Protein AF-A0A968ILK0-F1 (afdb_monomer_lite)

Structure (mmCIF, N/CA/C/O backbone):
data_AF-A0A968ILK0-F1
#
_entry.id   AF-A0A968ILK0-F1
#
loop_
_atom_site.group_PDB
_atom_site.id
_atom_site.type_symbol
_atom_site.label_atom_id
_atom_site.label_alt_id
_atom_site.label_comp_id
_atom_site.label_asym_id
_atom_site.label_entity_id
_atom_site.label_seq_id
_atom_site.pdbx_PDB_ins_code
_atom_site.Cartn_x
_atom_site.Cartn_y
_atom_site.Cartn_z
_atom_site.occupancy
_atom_site.B_iso_or_equiv
_atom_site.auth_seq_id
_atom_site.auth_comp_id
_atom_site.auth_asym_id
_atom_site.auth_atom_id
_atom_site.pdbx_PDB_model_num
ATOM 1 N N . MET A 1 1 ? -1.543 18.326 30.282 1.00 51.44 1 MET A N 1
ATOM 2 C CA . MET A 1 1 ? -0.323 18.899 29.667 1.00 51.44 1 MET A CA 1
ATOM 3 C C . MET A 1 1 ? -0.014 20.307 30.190 1.00 51.44 1 MET A C 1
ATOM 5 O O . MET A 1 1 ? 1.078 20.513 30.698 1.00 51.44 1 MET A O 1
ATOM 9 N N . LEU A 1 2 ? -0.971 21.251 30.166 1.00 44.66 2 LEU A N 1
ATOM 10 C CA . LEU A 1 2 ? -0.752 22.642 30.612 1.00 44.66 2 LEU A CA 1
ATOM 11 C C . LEU A 1 2 ? -0.329 22.782 32.093 1.00 44.66 2 LEU A C 1
ATOM 13 O O . LEU A 1 2 ? 0.529 23.599 32.412 1.00 44.66 2 LEU A O 1
ATOM 17 N N . ASN A 1 3 ? -0.890 21.961 32.988 1.00 52.03 3 ASN A N 1
ATOM 18 C CA . ASN A 1 3 ? -0.532 21.987 34.413 1.00 52.03 3 ASN A CA 1
ATOM 19 C C . ASN A 1 3 ? 0.899 21.489 34.661 1.00 52.03 3 ASN A C 1
ATOM 21 O O . ASN A 1 3 ? 1.620 22.095 35.437 1.00 52.03 3 ASN A O 1
ATOM 25 N N . THR A 1 4 ? 1.347 20.458 33.941 1.00 53.03 4 THR A N 1
ATOM 26 C CA . THR A 1 4 ? 2.689 19.871 34.088 1.00 53.03 4 THR A CA 1
ATOM 27 C C . THR A 1 4 ? 3.795 20.850 33.686 1.00 53.03 4 THR A C 1
ATOM 29 O O . THR A 1 4 ? 4.814 20.948 34.365 1.00 53.03 4 THR A O 1
ATOM 32 N N . ILE A 1 5 ? 3.572 21.628 32.621 1.00 59.72 5 ILE A N 1
ATOM 33 C CA . ILE A 1 5 ? 4.517 22.659 32.164 1.00 59.72 5 ILE A CA 1
ATOM 34 C C . ILE A 1 5 ? 4.599 23.802 33.185 1.00 59.72 5 ILE A C 1
ATOM 36 O O . ILE A 1 5 ? 5.696 24.234 33.535 1.00 59.72 5 ILE A O 1
ATOM 40 N N . LYS A 1 6 ? 3.453 24.244 33.722 1.00 66.75 6 LYS A N 1
ATOM 41 C CA . LYS A 1 6 ? 3.403 25.275 34.769 1.00 66.75 6 LYS A CA 1
ATOM 42 C C . LYS A 1 6 ? 4.097 24.824 36.057 1.00 66.75 6 LYS A C 1
ATOM 44 O O . LYS A 1 6 ? 4.846 25.602 36.640 1.00 66.75 6 LYS A O 1
ATOM 49 N N . THR A 1 7 ? 3.910 23.571 36.474 1.00 62.97 7 THR A N 1
ATOM 50 C CA . THR A 1 7 ? 4.584 23.006 37.654 1.00 62.97 7 THR A CA 1
ATOM 51 C C . THR A 1 7 ? 6.096 22.888 37.441 1.00 62.97 7 THR A C 1
ATOM 53 O O . THR A 1 7 ? 6.863 23.273 38.320 1.00 62.97 7 THR A O 1
ATOM 56 N N . GLY A 1 8 ? 6.547 22.456 36.257 1.00 66.50 8 GLY A N 1
ATOM 57 C CA . GLY A 1 8 ? 7.975 22.396 35.919 1.00 66.50 8 GLY A CA 1
ATOM 58 C C . GLY A 1 8 ? 8.655 23.772 35.888 1.00 66.50 8 GLY A C 1
ATOM 59 O O . GLY A 1 8 ? 9.763 23.928 36.400 1.00 66.50 8 GLY A O 1
ATOM 60 N N . GLN A 1 9 ? 7.978 24.795 35.356 1.00 65.75 9 GLN A N 1
ATOM 61 C CA . GLN A 1 9 ? 8.470 26.179 35.392 1.00 65.75 9 GLN A CA 1
ATOM 62 C C . GLN A 1 9 ? 8.558 26.718 36.826 1.00 65.75 9 GLN A C 1
ATOM 64 O O . GLN A 1 9 ? 9.557 27.337 37.190 1.00 65.75 9 GLN A O 1
ATOM 69 N N . ARG A 1 10 ? 7.565 26.404 37.665 1.00 65.62 10 ARG A N 1
ATOM 70 C CA . ARG A 1 10 ? 7.542 26.788 39.081 1.00 65.62 10 ARG A CA 1
ATOM 71 C C . ARG A 1 10 ? 8.666 26.129 39.888 1.00 65.62 10 ARG A C 1
ATOM 73 O O . ARG A 1 10 ? 9.290 26.792 40.708 1.00 65.62 10 ARG A O 1
ATOM 80 N N . PHE A 1 11 ? 8.995 24.865 39.612 1.00 64.56 11 PHE A N 1
ATOM 81 C CA . PHE A 1 11 ? 10.133 24.171 40.232 1.00 64.56 11 PHE A CA 1
ATOM 82 C C . PHE A 1 11 ? 11.476 24.851 39.929 1.00 64.56 11 PHE A C 1
ATOM 84 O O . PHE A 1 11 ? 12.301 25.041 40.825 1.00 64.56 11 PHE A O 1
ATOM 91 N N . LEU A 1 12 ? 11.689 25.272 38.677 1.00 66.44 12 LEU A N 1
ATOM 92 C CA . LEU A 1 12 ? 12.904 25.990 38.276 1.00 66.44 12 LEU A CA 1
ATOM 93 C C . LEU A 1 12 ? 13.021 27.366 38.948 1.00 66.44 12 LEU A C 1
ATOM 95 O O . LEU A 1 12 ? 14.133 27.813 39.234 1.00 66.44 12 LEU A O 1
ATOM 99 N N . GLU A 1 13 ? 11.892 28.023 39.206 1.00 63.75 13 GLU A N 1
ATOM 100 C CA . GLU A 1 13 ? 11.833 29.322 39.877 1.00 63.75 13 GLU A CA 1
ATOM 101 C C . GLU A 1 13 ? 12.102 29.206 41.388 1.00 63.75 13 GLU A C 1
ATOM 103 O O . GLU A 1 13 ? 12.872 29.995 41.940 1.00 63.75 13 GLU A O 1
ATOM 108 N N . VAL A 1 14 ? 11.561 28.172 42.041 1.00 63.25 14 VAL A N 1
ATOM 109 C CA . VAL A 1 14 ? 11.732 27.918 43.484 1.00 63.25 14 VAL A CA 1
ATOM 110 C C . VAL A 1 14 ? 13.137 27.403 43.818 1.00 63.25 14 VAL A C 1
ATOM 112 O O . VAL A 1 14 ? 13.748 27.893 44.769 1.00 63.25 14 VAL A O 1
ATOM 115 N N . LYS A 1 15 ? 13.727 26.526 42.988 1.00 61.94 15 LYS A N 1
ATOM 116 C CA . LYS A 1 15 ? 15.123 26.060 43.144 1.00 61.94 15 LYS A CA 1
ATOM 117 C C . LYS A 1 15 ? 16.142 27.209 43.133 1.00 61.94 15 LYS A C 1
ATOM 119 O O . LYS A 1 15 ? 17.223 27.081 43.698 1.00 61.94 15 LYS A O 1
ATOM 124 N N . ARG A 1 16 ? 15.810 28.333 42.488 1.00 61.34 16 ARG A N 1
ATOM 125 C CA . ARG A 1 16 ? 16.659 29.534 42.441 1.00 61.34 16 ARG A CA 1
ATOM 126 C C . ARG A 1 16 ? 16.501 30.455 43.654 1.00 61.34 16 ARG A C 1
ATOM 128 O O . ARG A 1 16 ? 17.309 31.370 43.785 1.00 61.34 16 ARG A O 1
ATOM 135 N N . ARG A 1 17 ? 15.474 30.277 44.496 1.00 64.25 17 ARG A N 1
ATOM 136 C CA . ARG A 1 17 ? 15.090 31.270 45.518 1.00 64.25 17 ARG A CA 1
ATOM 137 C C . ARG A 1 17 ? 14.842 30.743 46.936 1.00 64.25 17 ARG A C 1
ATOM 139 O O . ARG A 1 17 ? 14.708 31.588 47.813 1.00 64.25 17 ARG A O 1
ATOM 146 N N . SER A 1 18 ? 14.759 29.436 47.202 1.00 57.03 18 SER A N 1
ATOM 147 C CA . SER A 1 18 ? 14.132 28.988 48.459 1.00 57.03 18 SER A CA 1
ATOM 148 C C . SER A 1 18 ? 14.697 27.718 49.115 1.00 57.03 18 SER A C 1
ATOM 150 O O . SER A 1 18 ? 15.476 26.965 48.535 1.00 57.03 18 SER A O 1
ATOM 152 N N . VAL A 1 19 ? 14.266 27.570 50.371 1.00 62.56 19 VAL A N 1
ATOM 153 C CA . VAL A 1 19 ? 14.619 26.674 51.481 1.00 62.56 19 VAL A CA 1
ATOM 154 C C . VAL A 1 19 ? 14.104 25.239 51.260 1.00 62.56 19 VAL A C 1
ATOM 156 O O . VAL A 1 19 ? 13.076 25.031 50.620 1.00 62.56 19 VAL A O 1
ATOM 159 N N . SER A 1 20 ? 14.808 24.251 51.834 1.00 66.25 20 SER A N 1
ATOM 160 C CA . SER A 1 20 ? 14.616 22.792 51.663 1.00 66.25 20 SER A CA 1
ATOM 161 C C . SER A 1 20 ? 13.160 22.307 51.608 1.00 66.25 20 SER A C 1
ATOM 163 O O . SER A 1 20 ? 12.816 21.521 50.735 1.00 66.25 20 SER A O 1
ATOM 165 N N . SER A 1 21 ? 12.282 22.800 52.484 1.00 69.50 21 SER A N 1
ATOM 166 C CA . SER A 1 21 ? 10.916 22.274 52.629 1.00 69.50 21 SER A CA 1
ATOM 167 C C . SER A 1 21 ? 9.995 22.552 51.436 1.00 69.50 21 SER A C 1
ATOM 169 O O . SER A 1 21 ? 9.053 21.801 51.187 1.00 69.50 21 SER A O 1
ATOM 171 N N . GLU A 1 22 ? 10.244 23.623 50.681 1.00 72.50 22 GLU A N 1
ATOM 172 C CA . GLU A 1 22 ? 9.457 23.955 49.488 1.00 72.50 22 GLU A CA 1
ATOM 173 C C . GLU A 1 22 ? 9.901 23.122 48.275 1.00 72.50 22 GLU A C 1
ATOM 175 O O . GLU A 1 22 ? 9.090 22.804 47.405 1.00 72.50 22 GLU A O 1
ATOM 180 N N . ILE A 1 23 ? 11.175 22.712 48.252 1.00 73.56 23 ILE A N 1
ATOM 181 C CA . ILE A 1 23 ? 11.729 21.794 47.251 1.00 73.56 23 ILE A CA 1
ATOM 182 C C . ILE A 1 23 ? 11.139 20.394 47.442 1.00 73.56 23 ILE A C 1
ATOM 184 O O . ILE A 1 23 ? 10.685 19.810 46.459 1.00 73.56 23 ILE A O 1
ATOM 188 N N . ASP A 1 24 ? 11.077 19.903 48.682 1.00 75.12 24 ASP A N 1
ATOM 189 C CA . ASP A 1 24 ? 10.552 18.567 49.002 1.00 75.12 24 ASP A CA 1
ATOM 190 C C . ASP A 1 24 ? 9.072 18.439 48.596 1.00 75.12 24 ASP A C 1
ATOM 192 O O . ASP A 1 24 ? 8.681 17.510 47.891 1.00 75.12 24 ASP A O 1
ATOM 196 N N . ARG A 1 25 ? 8.252 19.453 48.908 1.00 76.56 25 ARG A N 1
ATOM 197 C CA . ARG A 1 25 ? 6.838 19.482 48.498 1.00 76.56 25 ARG A CA 1
ATOM 198 C C . ARG A 1 25 ? 6.656 19.484 46.976 1.00 76.56 25 ARG A C 1
ATOM 200 O O . ARG A 1 25 ? 5.740 18.848 46.459 1.00 76.56 25 ARG A O 1
ATOM 207 N N . LEU A 1 26 ? 7.489 20.227 46.246 1.00 75.69 26 LEU A N 1
ATOM 208 C CA . LEU A 1 26 ? 7.410 20.276 44.783 1.00 75.69 26 LEU A CA 1
ATOM 209 C C . LEU A 1 26 ? 7.905 18.981 44.132 1.00 75.69 26 LEU A C 1
ATOM 211 O O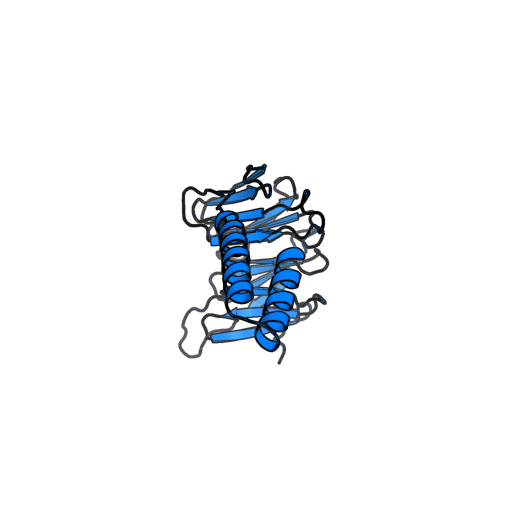 . LEU A 1 26 ? 7.408 18.625 43.063 1.00 75.69 26 LEU A O 1
ATOM 215 N N . GLN A 1 27 ? 8.856 18.278 44.755 1.00 75.06 27 GLN A N 1
ATOM 216 C CA . GLN A 1 27 ? 9.262 16.940 44.324 1.00 75.06 27 GLN A CA 1
ATOM 217 C C . GLN A 1 27 ? 8.100 15.954 44.443 1.00 75.06 27 GLN A C 1
ATOM 219 O O . GLN A 1 27 ? 7.792 15.295 43.451 1.00 75.06 27 GLN A O 1
ATOM 224 N N . ASP A 1 28 ? 7.388 15.947 45.573 1.00 79.06 28 ASP A N 1
ATOM 225 C CA . ASP A 1 28 ? 6.200 15.107 45.764 1.00 79.06 28 ASP A CA 1
ATOM 226 C C . ASP A 1 28 ? 5.100 15.422 44.735 1.00 79.06 28 ASP A C 1
ATOM 228 O O . ASP A 1 28 ? 4.528 14.519 44.121 1.00 79.06 28 ASP A O 1
ATOM 232 N N . GLU A 1 29 ? 4.815 16.704 44.477 1.00 82.75 29 GLU A N 1
ATOM 233 C CA . GLU A 1 29 ? 3.807 17.111 43.485 1.00 82.75 29 GLU A CA 1
ATOM 234 C C . GLU A 1 29 ? 4.188 16.686 42.052 1.00 82.75 29 GLU A C 1
ATOM 236 O O . GLU A 1 29 ? 3.320 16.262 41.279 1.00 82.75 29 GLU A O 1
ATOM 241 N N . ILE A 1 30 ? 5.473 16.767 41.685 1.00 76.44 30 ILE A N 1
ATOM 242 C CA . ILE A 1 30 ? 5.981 16.303 40.386 1.00 76.44 30 ILE A CA 1
ATOM 243 C C . ILE A 1 30 ? 5.928 14.781 40.295 1.00 76.44 30 ILE A C 1
ATOM 245 O O . ILE A 1 30 ? 5.492 14.267 39.267 1.00 76.44 30 ILE A O 1
ATOM 249 N N . GLU A 1 31 ? 6.342 14.058 41.334 1.00 75.81 31 GLU A N 1
ATOM 250 C CA . GLU A 1 31 ? 6.322 12.596 41.346 1.00 75.81 31 GLU A CA 1
ATOM 251 C C . GLU A 1 31 ? 4.890 12.074 41.232 1.00 75.81 31 GLU A C 1
ATOM 253 O O . GLU A 1 31 ? 4.616 11.204 40.407 1.00 75.81 31 GLU A O 1
ATOM 258 N N . ILE A 1 32 ? 3.946 12.674 41.960 1.00 75.25 32 ILE A N 1
ATOM 259 C CA . ILE A 1 32 ? 2.519 12.372 41.838 1.00 75.25 32 ILE A CA 1
ATOM 260 C C . ILE A 1 32 ? 2.039 12.662 40.413 1.00 75.25 32 ILE A C 1
ATOM 262 O O . ILE A 1 32 ? 1.445 11.790 39.779 1.00 75.25 32 ILE A O 1
ATOM 266 N N . ALA A 1 33 ? 2.318 13.848 39.867 1.00 75.50 33 ALA A N 1
ATOM 267 C CA . ALA A 1 33 ? 1.888 14.207 38.517 1.00 75.50 33 ALA A CA 1
ATOM 268 C C . ALA A 1 33 ? 2.485 13.279 37.445 1.00 75.50 33 ALA A C 1
ATOM 270 O O . ALA A 1 33 ? 1.764 12.865 36.538 1.00 75.50 33 ALA A O 1
ATOM 271 N N . LEU A 1 34 ? 3.766 12.918 37.560 1.00 66.12 34 LEU A N 1
ATOM 272 C CA . LEU A 1 34 ? 4.447 11.972 36.675 1.00 66.12 34 LEU A CA 1
ATOM 273 C C . LEU A 1 34 ? 3.877 10.564 36.818 1.00 66.12 34 LEU A C 1
ATOM 275 O O . LEU A 1 34 ? 3.650 9.896 35.814 1.00 66.12 34 LEU A O 1
ATOM 279 N N . LYS A 1 35 ? 3.592 10.112 38.041 1.00 67.06 35 LYS A N 1
ATOM 280 C CA . LYS A 1 35 ? 2.975 8.809 38.302 1.00 67.06 35 LYS A CA 1
ATOM 281 C C . LYS A 1 35 ? 1.567 8.742 37.715 1.00 67.06 35 LYS A C 1
ATOM 283 O O . LYS A 1 35 ? 1.219 7.737 37.107 1.00 67.06 35 LYS A O 1
ATOM 288 N N . TYR A 1 36 ? 0.783 9.818 37.799 1.00 59.44 36 TYR A N 1
ATOM 289 C CA . TYR A 1 36 ? -0.541 9.917 37.169 1.00 59.44 36 TYR A CA 1
ATOM 290 C C . TYR A 1 36 ? -0.487 10.016 35.637 1.00 59.44 36 TYR A C 1
ATOM 292 O O . TYR A 1 36 ? -1.386 9.516 34.965 1.00 59.44 36 TYR A O 1
ATOM 300 N N . THR A 1 37 ? 0.530 10.647 35.045 1.00 58.16 37 THR A N 1
ATOM 301 C CA . THR A 1 37 ? 0.657 10.697 33.577 1.00 58.16 37 THR A CA 1
ATOM 302 C C . THR A 1 37 ? 1.197 9.391 33.008 1.00 58.16 37 THR A C 1
ATOM 304 O O . THR A 1 37 ? 0.696 8.937 31.986 1.00 58.16 37 THR A O 1
ATOM 307 N N . THR A 1 38 ? 2.153 8.748 33.683 1.00 56.28 38 THR A N 1
ATOM 308 C CA . THR A 1 38 ? 2.708 7.443 33.282 1.00 56.28 38 THR A CA 1
ATOM 309 C C . THR A 1 38 ? 1.725 6.293 33.496 1.00 56.28 38 THR A C 1
ATOM 311 O O . THR A 1 38 ? 1.613 5.440 32.622 1.00 56.28 38 THR A O 1
ATOM 314 N N . SER A 1 39 ? 0.932 6.299 34.575 1.00 54.16 39 SER A N 1
ATOM 315 C CA . SER A 1 39 ? -0.139 5.304 34.786 1.00 54.16 39 SER A CA 1
ATOM 316 C C . SER A 1 39 ? -1.348 5.474 33.863 1.00 54.16 39 SER A C 1
ATOM 318 O O . SER A 1 39 ? -2.161 4.562 33.780 1.00 54.16 39 SER A O 1
ATOM 320 N N . ASN A 1 40 ? -1.460 6.594 33.141 1.00 52.41 40 ASN A N 1
ATOM 321 C CA . ASN A 1 40 ? -2.481 6.801 32.110 1.00 52.41 40 ASN A CA 1
ATOM 322 C C . ASN A 1 40 ? -2.005 6.444 30.693 1.00 52.41 40 ASN A C 1
ATOM 324 O O . ASN A 1 40 ? -2.818 6.458 29.770 1.00 52.41 40 ASN A O 1
ATOM 328 N N . VAL A 1 41 ? -0.737 6.060 30.500 1.00 52.97 41 VAL A N 1
ATOM 329 C CA . VAL A 1 41 ? -0.292 5.390 29.264 1.00 52.97 41 VAL A CA 1
ATOM 330 C C . VAL A 1 41 ? -0.603 3.895 29.382 1.00 52.97 41 VAL A C 1
ATOM 332 O O . VAL A 1 41 ? 0.264 3.034 29.269 1.00 52.97 41 VAL A O 1
ATOM 335 N N . LEU A 1 42 ? -1.859 3.575 29.690 1.00 56.41 42 LEU A N 1
ATOM 336 C CA . LEU A 1 42 ? -2.351 2.208 29.603 1.00 56.41 42 LEU A CA 1
ATOM 337 C C . LEU A 1 42 ? -2.673 1.924 28.141 1.00 56.41 42 LEU A C 1
ATOM 339 O O . LEU A 1 42 ? -3.320 2.729 27.471 1.00 56.41 42 LEU A O 1
ATOM 343 N N . GLU A 1 43 ? -2.222 0.772 27.653 1.00 62.75 43 GLU A N 1
ATOM 344 C CA . GLU A 1 43 ? -2.689 0.196 26.396 1.00 62.75 43 GLU A CA 1
ATOM 345 C C . GLU A 1 43 ? -4.218 0.060 26.472 1.00 62.75 43 GLU A C 1
ATOM 347 O O . GLU A 1 43 ? -4.732 -0.843 27.128 1.00 62.75 43 GLU A O 1
ATOM 352 N N . GLN A 1 44 ? -4.954 0.990 25.858 1.00 64.50 44 GLN A N 1
ATOM 353 C CA . GLN A 1 44 ? -6.419 0.963 25.910 1.00 64.50 44 GLN A CA 1
ATOM 354 C C . GLN A 1 44 ? -7.021 0.078 24.815 1.00 64.50 44 GLN A C 1
ATOM 356 O O . GLN A 1 44 ? -8.092 -0.487 25.018 1.00 64.50 44 GLN A O 1
ATOM 361 N N . ASN A 1 45 ? -6.327 -0.086 23.680 1.00 69.44 45 ASN A N 1
ATOM 362 C CA . ASN A 1 45 ? -6.884 -0.709 22.478 1.00 69.44 45 ASN A CA 1
ATOM 363 C C . ASN A 1 45 ? -5.909 -1.733 21.876 1.00 69.44 45 ASN A C 1
ATOM 365 O O . ASN A 1 45 ? -4.775 -1.395 21.543 1.00 69.44 45 ASN A O 1
ATOM 369 N N . ARG A 1 46 ? -6.373 -2.982 21.709 1.00 80.06 46 ARG A N 1
ATOM 370 C CA . ARG A 1 46 ? -5.646 -4.069 21.029 1.00 80.06 46 ARG A CA 1
ATOM 371 C C . ARG A 1 46 ? -6.252 -4.369 19.666 1.00 80.06 46 ARG A C 1
ATOM 373 O O . ARG A 1 46 ? -7.325 -4.962 19.593 1.00 80.06 46 ARG A O 1
ATOM 380 N N . PHE A 1 47 ? -5.521 -4.051 18.604 1.00 88.62 47 PHE A N 1
ATOM 381 C CA . PHE A 1 47 ? -5.857 -4.420 17.227 1.00 88.62 47 PHE A CA 1
ATOM 382 C C . PHE A 1 47 ? -5.245 -5.791 16.922 1.00 88.62 47 PHE A C 1
ATOM 384 O O . PHE A 1 47 ? -4.025 -5.926 16.857 1.00 88.62 47 PHE A O 1
ATOM 391 N N . ARG A 1 48 ? -6.071 -6.838 16.826 1.00 90.81 48 ARG A N 1
ATOM 392 C CA . ARG A 1 48 ? -5.587 -8.224 16.716 1.00 90.81 48 ARG A CA 1
ATOM 393 C C . ARG A 1 48 ? -5.697 -8.766 15.292 1.00 90.81 48 ARG A C 1
ATOM 395 O O . ARG A 1 48 ? -6.736 -8.637 14.648 1.00 90.81 48 ARG A O 1
ATOM 402 N N . HIS A 1 49 ? -4.633 -9.431 14.859 1.00 96.81 49 HIS A N 1
ATOM 403 C CA . HIS A 1 49 ? -4.584 -10.293 13.680 1.00 96.81 49 HIS A CA 1
ATOM 404 C C . HIS A 1 49 ? -4.205 -11.716 14.101 1.00 96.81 49 HIS A C 1
ATOM 406 O O . HIS A 1 49 ? -3.688 -11.923 15.202 1.00 96.81 49 HIS A O 1
ATOM 412 N N . ASP A 1 50 ? -4.465 -12.684 13.223 1.00 96.75 50 ASP A N 1
ATOM 413 C CA . ASP A 1 50 ? -4.173 -14.104 13.468 1.00 96.75 50 ASP A CA 1
ATOM 414 C C . ASP A 1 50 ? -2.709 -14.458 13.122 1.00 96.75 50 ASP A C 1
ATOM 416 O O . ASP A 1 50 ? -2.263 -15.584 13.331 1.00 96.75 50 ASP A O 1
ATOM 420 N N . ASN A 1 51 ? -1.954 -13.486 12.597 1.00 97.56 51 ASN A N 1
ATOM 421 C CA . ASN A 1 51 ? -0.539 -13.574 12.252 1.00 97.56 51 ASN A CA 1
ATOM 422 C C . ASN A 1 51 ? 0.124 -12.182 12.382 1.00 97.56 51 ASN A C 1
ATOM 424 O O . ASN A 1 51 ? -0.509 -11.203 12.786 1.00 97.56 51 ASN A O 1
ATOM 428 N N . THR A 1 52 ? 1.406 -12.089 12.035 1.00 97.06 52 THR A N 1
ATOM 429 C CA . THR A 1 52 ? 2.229 -10.873 12.068 1.00 97.06 52 THR A CA 1
ATOM 430 C C . THR A 1 52 ? 1.540 -9.706 11.361 1.00 97.06 52 THR A C 1
ATOM 432 O O . THR A 1 52 ? 1.054 -9.847 10.237 1.00 97.06 52 THR A O 1
ATOM 435 N N . MET A 1 53 ? 1.505 -8.542 12.010 1.00 96.19 53 MET A N 1
ATOM 436 C CA . MET A 1 53 ? 1.085 -7.293 11.373 1.00 96.19 53 MET A CA 1
ATOM 437 C C . MET A 1 53 ? 2.270 -6.700 10.615 1.00 96.19 53 MET A C 1
ATOM 439 O O . MET A 1 53 ? 3.354 -6.552 11.176 1.00 96.19 53 MET A O 1
ATOM 443 N N . LEU A 1 54 ? 2.056 -6.373 9.348 1.00 97.62 54 LEU A N 1
ATOM 444 C CA . LEU A 1 54 ? 3.104 -5.936 8.425 1.00 97.62 54 LEU A CA 1
ATOM 445 C C . LEU A 1 54 ? 3.058 -4.427 8.169 1.00 97.62 54 LEU A C 1
ATOM 447 O O . LEU A 1 54 ? 4.079 -3.821 7.840 1.00 97.62 54 LEU A O 1
ATOM 451 N N . SER A 1 55 ? 1.891 -3.811 8.358 1.00 97.56 55 SER A N 1
ATOM 452 C CA . SER A 1 55 ? 1.694 -2.378 8.171 1.00 97.56 55 SER A CA 1
ATOM 453 C C . SER A 1 55 ? 0.607 -1.827 9.085 1.00 97.56 55 SER A C 1
ATOM 455 O O . SER A 1 55 ? -0.303 -2.542 9.517 1.00 97.56 55 SER A O 1
ATOM 457 N N . VAL A 1 56 ? 0.703 -0.530 9.362 1.00 97.06 56 VAL A N 1
ATOM 458 C CA . VAL A 1 56 ? -0.325 0.250 10.046 1.00 97.06 56 VAL A CA 1
ATOM 459 C C . VAL A 1 56 ? -0.349 1.662 9.475 1.00 97.06 56 VAL A C 1
ATOM 461 O O . VAL A 1 56 ? 0.705 2.228 9.186 1.00 97.06 56 VAL A O 1
ATOM 464 N N . GLN A 1 57 ? -1.538 2.241 9.333 1.00 96.56 57 GLN A N 1
ATOM 465 C CA . GLN A 1 57 ? -1.704 3.622 8.898 1.00 96.56 57 GLN A CA 1
ATOM 466 C C . GLN A 1 57 ? -2.933 4.256 9.549 1.00 96.56 57 GLN A C 1
ATOM 468 O O . GLN A 1 57 ? -3.981 3.621 9.663 1.00 96.56 57 GLN A O 1
ATOM 473 N N . PHE A 1 58 ? -2.822 5.522 9.945 1.00 95.94 58 PHE A N 1
ATOM 474 C CA . PHE A 1 58 ? -3.996 6.342 10.230 1.00 95.94 58 PHE A CA 1
ATOM 475 C C . PHE A 1 58 ? -4.593 6.865 8.928 1.00 95.94 58 PHE A C 1
ATOM 477 O O . PHE A 1 58 ? -3.869 7.212 7.995 1.00 95.94 58 PHE A O 1
ATOM 484 N N . SER A 1 59 ? -5.914 6.953 8.880 1.00 96.50 59 SER A N 1
ATOM 485 C CA . SER A 1 59 ? -6.603 7.674 7.821 1.00 96.50 59 SER A CA 1
ATOM 486 C C . SER A 1 59 ? -6.394 9.195 7.973 1.00 96.50 59 SER A C 1
ATOM 488 O O . SER A 1 59 ? -6.118 9.670 9.084 1.00 96.50 59 SER A O 1
ATOM 490 N N . PRO A 1 60 ? -6.460 9.971 6.875 1.00 94.62 60 PRO A N 1
ATOM 491 C CA . PRO A 1 60 ? -5.994 11.360 6.851 1.00 94.62 60 PRO A CA 1
ATOM 492 C C . PRO A 1 60 ? -6.988 12.377 7.442 1.00 94.62 60 PRO A C 1
ATOM 494 O O . PRO A 1 60 ? -6.691 13.571 7.469 1.00 94.62 60 PRO A O 1
ATOM 497 N N . GLU A 1 61 ? -8.166 11.948 7.903 1.00 92.25 61 GLU A N 1
ATOM 498 C CA . GLU A 1 61 ? -9.173 12.827 8.494 1.00 92.25 61 GLU A CA 1
ATOM 499 C C . GLU A 1 61 ? -8.612 13.598 9.700 1.00 92.25 61 GLU A C 1
ATOM 501 O O . GLU A 1 61 ? -8.051 13.027 10.635 1.00 92.25 61 GLU A O 1
ATOM 506 N N . LEU A 1 62 ? -8.843 14.915 9.712 1.00 87.19 62 LEU A N 1
ATOM 507 C CA . LEU A 1 62 ? -8.442 15.787 10.821 1.00 87.19 62 LEU A CA 1
ATOM 508 C C . LEU A 1 62 ? -9.337 15.624 12.057 1.00 87.19 62 LEU A C 1
ATOM 510 O O . LEU A 1 62 ? -8.914 15.962 13.160 1.00 87.19 62 LEU A O 1
ATOM 514 N N . ASN A 1 63 ? -10.572 15.137 11.882 1.00 88.31 63 ASN A N 1
ATOM 515 C CA . ASN A 1 63 ? -11.491 14.866 12.983 1.00 88.31 63 ASN A CA 1
ATOM 516 C C . ASN A 1 63 ? -11.141 13.515 13.638 1.00 88.31 63 ASN A C 1
ATOM 518 O O . ASN A 1 63 ? -11.385 12.471 13.026 1.00 88.31 63 ASN A O 1
ATOM 522 N N . PRO A 1 64 ? -10.668 13.488 14.901 1.00 84.06 64 PRO A N 1
ATOM 523 C CA . PRO A 1 64 ? -10.261 12.244 15.557 1.00 84.06 64 PRO A CA 1
ATOM 524 C C . PRO A 1 64 ? -11.388 11.211 15.715 1.00 84.06 64 PRO A C 1
ATOM 526 O O . PRO A 1 64 ? -11.110 10.027 15.860 1.00 84.06 64 PRO A O 1
ATOM 529 N N . GLN A 1 65 ? -12.658 11.633 15.690 1.00 83.62 65 GLN A N 1
ATOM 530 C CA . GLN A 1 65 ? -13.811 10.721 15.781 1.00 83.62 65 GLN A CA 1
ATOM 531 C C . GLN A 1 65 ? -14.107 10.006 14.451 1.00 83.62 65 GLN A C 1
ATOM 533 O O . GLN A 1 65 ? -14.683 8.916 14.421 1.00 83.62 65 GLN A O 1
ATOM 538 N N . GLU A 1 66 ? -13.717 10.617 13.334 1.00 87.75 66 GLU A N 1
ATOM 539 C CA . GLU A 1 66 ? -13.864 10.050 11.990 1.00 87.75 66 GLU A CA 1
ATOM 540 C C . GLU A 1 66 ? -12.614 9.309 11.535 1.00 87.75 66 GLU A C 1
ATOM 542 O O . GLU A 1 66 ? -12.697 8.496 10.614 1.00 87.75 66 GLU A O 1
ATOM 547 N N . GLN A 1 67 ? -11.494 9.537 12.217 1.00 92.62 67 GLN A N 1
ATOM 548 C CA . GLN A 1 67 ? -10.250 8.839 11.969 1.00 92.62 67 GLN A CA 1
ATOM 549 C C . GLN A 1 67 ? -10.444 7.324 12.087 1.00 92.62 67 GLN A C 1
ATOM 551 O O . GLN A 1 67 ? -11.225 6.809 12.893 1.00 92.62 67 GLN A O 1
ATOM 556 N N . ARG A 1 68 ? -9.737 6.601 11.235 1.00 94.75 68 ARG A N 1
ATOM 557 C CA . ARG A 1 68 ? -9.654 5.152 11.188 1.00 94.75 68 ARG A CA 1
ATOM 558 C C . ARG A 1 68 ? -8.198 4.737 11.249 1.00 94.75 68 ARG A C 1
ATOM 560 O O . ARG A 1 68 ? -7.294 5.503 10.924 1.00 94.75 68 ARG A O 1
ATOM 567 N N . ILE A 1 69 ? -7.990 3.503 11.672 1.00 95.38 69 ILE A N 1
ATOM 568 C CA . ILE A 1 69 ? -6.690 2.846 11.646 1.00 95.38 69 ILE A CA 1
ATOM 569 C C . ILE A 1 69 ? -6.817 1.678 10.683 1.00 95.38 69 ILE A C 1
ATOM 571 O O . ILE A 1 69 ? -7.743 0.881 10.801 1.00 95.38 69 ILE A O 1
ATOM 575 N N . ALA A 1 70 ? -5.909 1.577 9.728 1.00 97.38 70 ALA A N 1
ATOM 576 C CA . ALA A 1 70 ? -5.786 0.448 8.825 1.00 97.38 70 ALA A CA 1
ATOM 577 C C . ALA A 1 70 ? -4.576 -0.393 9.223 1.00 97.38 70 ALA A C 1
ATOM 579 O O . ALA A 1 70 ? -3.526 0.158 9.545 1.00 97.38 70 ALA A O 1
ATOM 580 N N . THR A 1 71 ? -4.707 -1.714 9.177 1.00 98.19 71 THR A N 1
ATOM 581 C CA . THR A 1 71 ? -3.605 -2.656 9.416 1.00 98.19 71 THR A CA 1
ATOM 582 C C . THR A 1 71 ? -3.572 -3.723 8.332 1.00 98.19 71 THR A C 1
ATOM 584 O O . THR A 1 71 ? -4.620 -4.259 7.978 1.00 98.19 71 THR A O 1
ATOM 587 N N . GLY A 1 72 ? -2.388 -4.045 7.812 1.00 98.31 72 GLY A N 1
ATOM 588 C CA . GLY A 1 72 ? -2.135 -5.191 6.928 1.00 98.31 72 GLY A CA 1
ATOM 589 C C . GLY A 1 72 ? -1.404 -6.308 7.673 1.00 98.31 72 GLY A C 1
ATOM 590 O O . GLY A 1 72 ? -0.656 -6.042 8.618 1.00 98.31 72 GLY A O 1
ATOM 591 N N . SER A 1 73 ? -1.624 -7.567 7.294 1.00 98.69 73 SER A N 1
ATOM 592 C CA . SER A 1 73 ? -1.053 -8.716 8.001 1.00 98.69 73 SER A CA 1
ATOM 593 C C . SER A 1 73 ? -0.825 -9.937 7.123 1.00 98.69 73 SER A C 1
ATOM 595 O O . SER A 1 73 ? -1.504 -10.153 6.118 1.00 98.69 73 SER A O 1
ATOM 597 N N . ALA A 1 74 ? 0.089 -10.782 7.597 1.00 98.56 74 ALA A N 1
ATOM 598 C CA . ALA A 1 74 ? 0.363 -12.121 7.094 1.00 98.56 74 ALA A CA 1
ATOM 599 C C . ALA A 1 74 ? -0.757 -13.158 7.364 1.00 98.56 74 ALA A C 1
ATOM 601 O O . ALA A 1 74 ? -0.564 -14.359 7.211 1.00 98.56 74 ALA A O 1
ATOM 602 N N . ASP A 1 75 ? -1.934 -12.740 7.844 1.00 98.44 75 ASP A N 1
ATOM 603 C CA . ASP A 1 75 ? -3.130 -13.598 7.909 1.00 98.44 75 ASP A CA 1
ATOM 604 C C . ASP A 1 75 ? -4.026 -13.460 6.664 1.00 98.44 75 ASP A C 1
ATOM 606 O O . ASP A 1 75 ? -5.173 -13.917 6.654 1.00 98.44 75 ASP A O 1
ATOM 610 N N . GLY A 1 76 ? -3.513 -12.795 5.624 1.00 98.44 76 GLY A N 1
ATOM 611 C CA . GLY A 1 76 ? -4.214 -12.521 4.373 1.00 98.44 76 GLY A CA 1
ATOM 612 C C . GLY A 1 76 ? -5.330 -11.484 4.492 1.00 98.44 76 GLY A C 1
ATOM 613 O O . GLY A 1 76 ? -6.170 -11.371 3.595 1.00 98.44 76 GLY A O 1
ATOM 614 N N . LYS A 1 77 ? -5.379 -10.725 5.593 1.00 98.62 77 LYS A N 1
ATOM 615 C CA . LYS A 1 77 ? -6.407 -9.709 5.831 1.00 98.62 77 LYS A CA 1
ATOM 616 C C . LYS A 1 77 ? -5.769 -8.353 6.089 1.00 98.62 77 LYS A C 1
ATOM 618 O O . LYS A 1 77 ? -4.834 -8.221 6.878 1.00 98.62 77 LYS A O 1
ATOM 623 N N . ALA A 1 78 ? -6.361 -7.322 5.500 1.00 98.56 78 ALA A N 1
ATOM 624 C CA . ALA A 1 78 ? -6.296 -5.986 6.063 1.00 98.56 78 ALA A CA 1
ATOM 625 C C . ALA A 1 78 ? -7.516 -5.765 6.963 1.00 98.56 78 ALA A C 1
ATOM 627 O O . ALA A 1 78 ? -8.604 -6.272 6.675 1.00 98.56 78 ALA A O 1
ATOM 628 N N . ARG A 1 79 ? -7.367 -5.012 8.048 1.00 98.31 79 ARG A N 1
ATOM 629 C CA . ARG A 1 79 ? -8.476 -4.652 8.939 1.00 98.31 79 ARG A CA 1
ATOM 630 C C . ARG A 1 79 ? -8.528 -3.144 9.125 1.00 98.31 79 ARG A C 1
ATOM 632 O O . ARG A 1 79 ? -7.490 -2.496 9.238 1.00 98.31 79 ARG A O 1
ATOM 639 N N . ILE A 1 80 ? -9.743 -2.607 9.146 1.00 97.56 80 ILE A N 1
ATOM 640 C CA . ILE A 1 80 ? -10.014 -1.196 9.422 1.00 97.56 80 ILE A CA 1
ATOM 641 C C . ILE A 1 80 ? -10.672 -1.100 10.785 1.00 97.56 80 ILE A C 1
ATOM 643 O O . ILE A 1 80 ? -11.640 -1.809 11.059 1.00 97.56 80 ILE A O 1
ATOM 647 N N . TRP A 1 81 ? -10.161 -0.213 11.623 1.00 95.38 81 TRP A N 1
ATOM 648 C CA . TRP A 1 81 ? -10.545 -0.076 13.015 1.00 95.38 81 TRP A CA 1
ATOM 649 C C . TRP A 1 81 ? -10.956 1.355 13.323 1.00 95.38 81 TRP A C 1
ATOM 651 O O . TRP A 1 81 ? -10.418 2.317 12.769 1.00 95.38 81 TRP A O 1
ATOM 661 N N . GLN A 1 82 ? -11.864 1.492 14.277 1.00 92.25 82 GLN A N 1
ATOM 662 C CA . GLN A 1 82 ? -12.066 2.742 14.988 1.00 92.25 82 GLN A CA 1
ATOM 663 C C . GLN A 1 82 ? -10.926 2.954 15.998 1.00 92.25 82 GLN A C 1
ATOM 665 O O . GLN A 1 82 ? -10.349 1.976 16.489 1.00 92.25 82 GLN A O 1
ATOM 670 N N . PRO A 1 83 ? -10.634 4.206 16.394 1.00 87.81 83 PRO A N 1
ATOM 671 C CA . PRO A 1 83 ? -9.566 4.502 17.349 1.00 87.81 83 PRO A CA 1
ATOM 672 C C . PRO A 1 83 ? -9.733 3.804 18.706 1.00 87.81 83 PRO A C 1
ATOM 674 O O . PRO A 1 83 ? -8.745 3.573 19.391 1.00 87.81 83 PRO A O 1
ATOM 677 N N . ASN A 1 84 ? -10.965 3.426 19.070 1.00 86.44 84 ASN A N 1
ATOM 678 C CA . ASN A 1 84 ? -11.319 2.682 20.286 1.00 86.44 84 ASN A CA 1
ATOM 679 C C . ASN A 1 84 ? -11.112 1.152 20.187 1.00 86.44 84 ASN A C 1
ATOM 681 O O . ASN A 1 84 ? -11.594 0.415 21.042 1.00 86.44 84 ASN A O 1
ATOM 685 N N . GLY A 1 85 ? -10.474 0.648 19.125 1.00 89.00 85 GLY A N 1
ATOM 686 C CA . GLY A 1 85 ? -10.220 -0.787 18.947 1.00 89.00 85 GLY A CA 1
ATOM 687 C C . GLY A 1 85 ? -11.360 -1.580 18.305 1.00 89.00 85 GLY A C 1
ATOM 688 O O . GLY A 1 85 ? -11.179 -2.763 18.014 1.00 89.00 85 GLY A O 1
ATOM 689 N N . LYS A 1 86 ? -12.524 -0.971 18.045 1.00 90.88 86 LYS A N 1
ATOM 690 C CA . LYS A 1 86 ? -13.626 -1.655 17.361 1.00 90.88 86 LYS A CA 1
ATOM 691 C C . LYS A 1 86 ? -13.271 -1.910 15.896 1.00 90.88 86 LYS A C 1
ATOM 693 O O . LYS A 1 86 ? -12.889 -0.992 15.176 1.00 90.88 86 LYS A O 1
ATOM 698 N N . LEU A 1 87 ? -13.439 -3.155 15.457 1.00 94.50 87 LEU A N 1
ATOM 699 C CA . LEU A 1 87 ? -13.294 -3.542 14.057 1.00 94.50 87 LEU A CA 1
ATOM 700 C C . LEU A 1 87 ? -14.471 -3.005 13.230 1.00 94.50 87 LEU A C 1
ATOM 702 O O . LEU A 1 87 ? -15.627 -3.273 13.563 1.00 94.50 87 LEU A O 1
ATOM 706 N N . ASP A 1 88 ? -14.163 -2.291 12.151 1.00 94.69 88 ASP A N 1
ATOM 707 C CA . ASP A 1 88 ? -15.136 -1.759 11.195 1.00 94.69 88 ASP A CA 1
ATOM 708 C C . ASP A 1 88 ? -15.229 -2.626 9.936 1.00 94.69 88 ASP A C 1
ATOM 710 O O . ASP A 1 88 ? -16.331 -2.995 9.540 1.00 94.69 88 ASP A O 1
ATOM 714 N N . GLN A 1 89 ? -14.097 -2.954 9.303 1.00 97.12 89 GLN A N 1
ATOM 715 C CA . GLN A 1 89 ? -14.063 -3.688 8.030 1.00 97.12 89 GLN A CA 1
ATOM 716 C C . GLN A 1 89 ? -12.914 -4.698 7.974 1.00 97.12 89 GLN A C 1
ATOM 718 O O . GLN A 1 89 ? -11.874 -4.510 8.608 1.00 97.12 89 GLN A O 1
ATOM 723 N N . ILE A 1 90 ? -13.087 -5.742 7.159 1.00 98.19 90 ILE A N 1
ATOM 724 C CA . ILE A 1 90 ? -12.041 -6.710 6.803 1.00 98.19 90 ILE A CA 1
ATOM 725 C C . ILE A 1 90 ? -11.895 -6.719 5.280 1.00 98.19 90 ILE A C 1
ATOM 727 O O . ILE A 1 90 ? -12.862 -6.972 4.566 1.00 98.19 90 ILE A O 1
ATOM 731 N N . LEU A 1 91 ? -10.681 -6.480 4.791 1.00 98.50 91 LEU A N 1
ATOM 732 C CA . LEU A 1 91 ? -10.332 -6.531 3.373 1.00 98.50 91 LEU A CA 1
ATOM 733 C C . LEU A 1 91 ? -9.526 -7.805 3.124 1.00 98.50 91 LEU A C 1
ATOM 735 O O . LEU A 1 91 ? -8.435 -7.969 3.670 1.00 98.50 91 LEU A O 1
ATOM 739 N N . GLN A 1 92 ? -10.070 -8.729 2.337 1.00 98.25 92 GLN A N 1
ATOM 740 C CA . GLN A 1 92 ? -9.495 -10.064 2.185 1.00 98.25 92 GLN A CA 1
ATOM 741 C C . GLN A 1 92 ? -8.621 -10.195 0.931 1.00 98.25 92 GLN A C 1
ATOM 743 O O . GLN A 1 92 ? -9.005 -9.787 -0.169 1.00 98.25 92 GLN A O 1
ATOM 748 N N . HIS A 1 93 ? -7.475 -10.843 1.110 1.00 98.69 93 HIS A N 1
ATOM 749 C CA . HIS A 1 93 ? -6.564 -11.316 0.076 1.00 98.69 93 HIS A CA 1
ATOM 750 C C . HIS A 1 93 ? -6.393 -12.840 0.167 1.00 98.69 93 HIS A C 1
ATOM 752 O O . HIS A 1 93 ? -6.920 -13.481 1.078 1.00 98.69 93 HIS A O 1
ATOM 758 N N . GLN A 1 94 ? -5.728 -13.435 -0.826 1.00 98.50 94 GLN A N 1
ATOM 759 C CA . GLN A 1 94 ? -5.450 -14.883 -0.847 1.00 98.50 94 GLN A CA 1
ATOM 760 C C . GLN A 1 94 ? -4.094 -15.251 -0.226 1.00 98.50 94 GLN A C 1
ATOM 762 O O . GLN A 1 94 ? -3.764 -16.428 -0.137 1.00 98.50 94 GLN A O 1
ATOM 767 N N . ASP A 1 95 ? -3.319 -14.249 0.174 1.00 98.62 95 ASP A N 1
ATOM 768 C CA . ASP A 1 95 ? -1.987 -14.353 0.766 1.00 98.62 95 ASP A CA 1
ATOM 769 C C . ASP A 1 95 ? -1.716 -13.051 1.548 1.00 98.62 95 ASP A C 1
ATOM 771 O O . ASP A 1 95 ? -2.555 -12.140 1.540 1.00 98.62 95 ASP A O 1
ATOM 775 N N . ASP A 1 96 ? -0.561 -12.944 2.198 1.00 98.69 96 ASP A N 1
ATOM 776 C CA . ASP A 1 96 ? -0.157 -11.837 3.069 1.00 98.69 96 ASP A CA 1
ATOM 777 C C . ASP A 1 96 ? -0.507 -10.453 2.503 1.00 98.69 96 ASP A C 1
ATOM 779 O O . ASP A 1 96 ? -0.234 -10.143 1.339 1.00 98.69 96 ASP A O 1
ATOM 783 N N . VAL A 1 97 ? -1.077 -9.583 3.339 1.00 98.81 97 VAL A N 1
ATOM 784 C CA . VAL A 1 97 ? -1.250 -8.159 3.031 1.00 98.81 97 VAL A CA 1
ATOM 785 C C . VAL A 1 97 ? -0.045 -7.406 3.578 1.00 98.81 97 VAL A C 1
ATOM 787 O O . VAL A 1 97 ? 0.022 -7.087 4.764 1.00 98.81 97 VAL A O 1
ATOM 790 N N . ASN A 1 98 ? 0.911 -7.129 2.697 1.00 98.62 98 ASN A N 1
ATOM 791 C CA . ASN A 1 98 ? 2.183 -6.501 3.041 1.00 98.62 98 ASN A CA 1
ATOM 792 C C . ASN A 1 98 ? 2.037 -5.022 3.405 1.00 98.62 98 ASN A C 1
ATOM 794 O O . ASN A 1 98 ? 2.817 -4.510 4.210 1.00 98.62 98 ASN A O 1
ATOM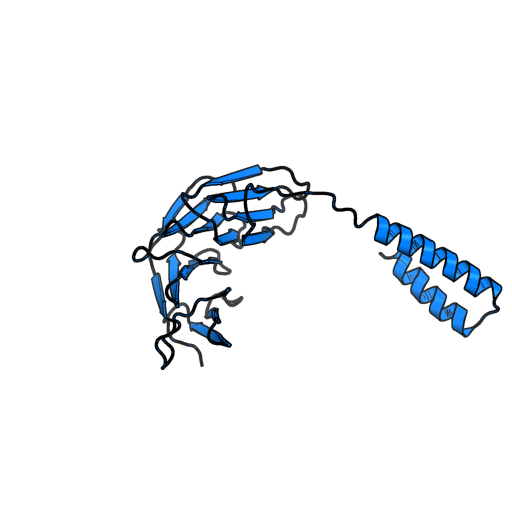 798 N N . ASP A 1 99 ? 1.082 -4.325 2.784 1.00 98.75 99 ASP A N 1
ATOM 799 C CA . ASP A 1 99 ? 0.894 -2.899 3.020 1.00 98.75 99 ASP A CA 1
ATOM 800 C C . ASP A 1 99 ? -0.528 -2.411 2.717 1.00 98.75 99 ASP A C 1
ATOM 802 O O . ASP A 1 99 ? -1.259 -3.028 1.934 1.00 98.75 99 ASP A O 1
ATOM 806 N N . ILE A 1 100 ? -0.912 -1.295 3.338 1.00 98.56 100 ILE A N 1
ATOM 807 C CA . ILE A 1 100 ? -2.204 -0.630 3.134 1.00 98.56 100 ILE A CA 1
ATOM 808 C C . ILE A 1 100 ? -2.030 0.889 3.167 1.00 98.56 100 ILE A C 1
ATOM 810 O O . ILE A 1 100 ? -1.326 1.411 4.027 1.00 98.56 100 ILE A O 1
ATOM 814 N N . ALA A 1 101 ? -2.701 1.587 2.251 1.00 98.44 101 ALA A N 1
ATOM 815 C CA . ALA A 1 101 ? -2.711 3.043 2.185 1.00 98.44 101 ALA A CA 1
ATOM 816 C C . ALA A 1 101 ? -4.137 3.595 2.036 1.00 98.44 101 ALA A C 1
ATOM 818 O O . ALA A 1 101 ? -4.918 3.084 1.231 1.00 98.44 101 ALA A O 1
ATOM 819 N N . PHE A 1 102 ? -4.463 4.663 2.760 1.00 98.44 102 PHE A N 1
ATOM 820 C CA . PHE A 1 102 ? -5.601 5.542 2.499 1.00 98.44 102 PHE A CA 1
ATOM 821 C C . PHE A 1 102 ? 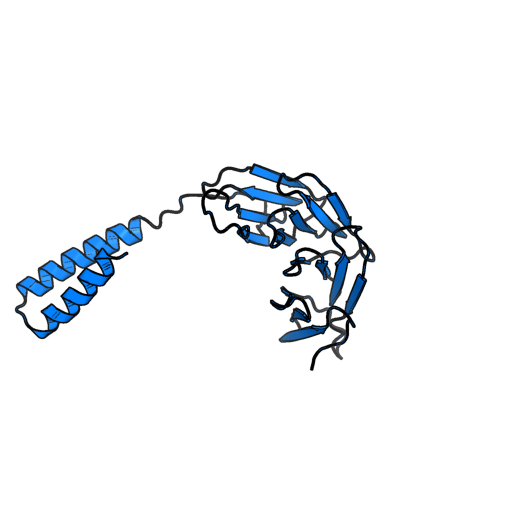-5.250 6.548 1.402 1.00 98.44 102 PHE A C 1
ATOM 823 O O . PHE A 1 102 ? -4.126 7.052 1.345 1.00 98.44 102 PHE A O 1
ATOM 830 N N . SER A 1 103 ? -6.220 6.875 0.551 1.00 98.19 103 SER A N 1
ATOM 831 C CA . SER A 1 103 ? -6.098 8.038 -0.324 1.00 98.19 103 SER A CA 1
ATOM 832 C C . SER A 1 103 ? -6.204 9.334 0.492 1.00 98.19 103 SER A C 1
ATOM 834 O O . SER A 1 103 ? -6.971 9.374 1.457 1.00 98.19 103 SER A O 1
ATOM 836 N N . PRO A 1 104 ? -5.483 10.407 0.116 1.00 97.19 104 PRO A N 1
ATOM 837 C CA . PRO A 1 104 ? -5.569 11.704 0.796 1.00 97.19 104 PRO A CA 1
ATOM 838 C C . PRO A 1 104 ? -6.984 12.295 0.895 1.00 97.19 104 PRO A C 1
ATOM 840 O O . PRO A 1 104 ? -7.295 12.963 1.875 1.00 97.19 104 PRO A O 1
ATOM 843 N N . ASP A 1 105 ? -7.865 12.009 -0.072 1.00 96.19 105 ASP A N 1
ATOM 844 C CA . ASP A 1 105 ? -9.289 1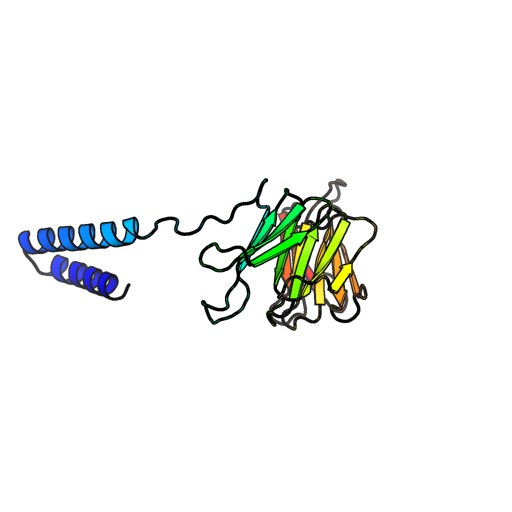2.393 -0.039 1.00 96.19 105 ASP A CA 1
ATOM 845 C C . ASP A 1 105 ? -10.143 11.585 0.974 1.00 96.19 105 ASP A C 1
ATOM 847 O O . ASP A 1 105 ? -11.351 11.808 1.097 1.00 96.19 105 ASP A O 1
ATOM 851 N N . ALA A 1 106 ? -9.531 10.630 1.683 1.00 95.56 106 ALA A N 1
ATOM 852 C CA . ALA A 1 106 ? -10.142 9.666 2.598 1.00 95.56 106 ALA A CA 1
ATOM 853 C C . ALA A 1 106 ? -11.226 8.762 1.978 1.00 95.56 106 ALA A C 1
ATOM 855 O O .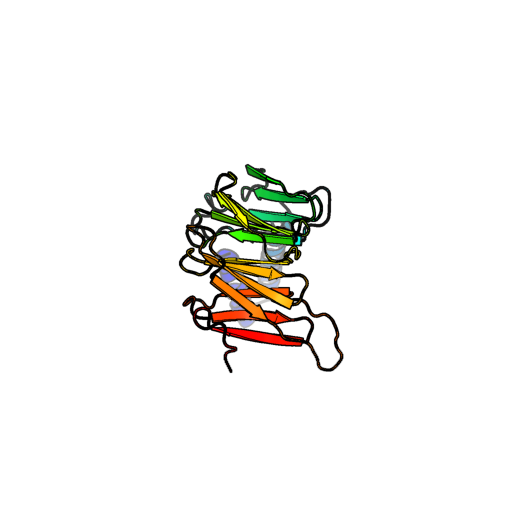 ALA A 1 106 ? -11.883 8.013 2.698 1.00 95.56 106 ALA A O 1
ATOM 856 N N . GLN A 1 107 ? -11.443 8.785 0.659 1.00 96.31 107 GLN A N 1
ATOM 857 C CA . GLN A 1 107 ? -12.547 8.059 0.018 1.00 96.31 107 GLN A CA 1
ATOM 858 C C . GLN A 1 107 ? -12.188 6.633 -0.399 1.00 96.31 107 GLN A C 1
ATOM 860 O O . GLN A 1 107 ? -13.085 5.819 -0.652 1.00 96.31 107 GLN A O 1
ATOM 865 N N . LYS A 1 108 ? -10.897 6.321 -0.519 1.00 97.94 108 LYS A N 1
ATOM 866 C CA . LYS A 1 108 ? -10.411 5.047 -1.048 1.00 97.94 108 LYS A CA 1
ATOM 867 C C . LYS A 1 108 ? -9.281 4.492 -0.197 1.00 97.94 108 LYS A C 1
ATOM 869 O O . LYS A 1 108 ? -8.628 5.192 0.573 1.00 97.94 108 LYS A O 1
ATOM 874 N N . MET A 1 109 ? -9.052 3.201 -0.374 1.00 98.62 109 MET A N 1
ATOM 875 C CA . MET A 1 109 ? -7.911 2.491 0.183 1.00 98.62 109 MET A CA 1
ATOM 876 C C . MET A 1 109 ? -7.267 1.630 -0.895 1.00 98.62 109 MET A C 1
ATOM 878 O O . MET A 1 109 ? -7.932 1.203 -1.843 1.00 98.62 109 MET A O 1
ATOM 882 N N . ALA A 1 110 ? -5.985 1.341 -0.729 1.00 98.81 110 ALA A N 1
ATOM 883 C CA . ALA A 1 110 ? -5.241 0.413 -1.559 1.00 98.81 110 ALA A CA 1
ATOM 884 C C . ALA A 1 110 ? -4.487 -0.584 -0.679 1.00 98.81 110 ALA A C 1
ATOM 886 O O . ALA A 1 110 ? -3.896 -0.193 0.322 1.00 98.81 110 ALA A O 1
ATOM 887 N N . THR A 1 111 ? -4.491 -1.859 -1.056 1.00 98.88 111 THR A N 1
ATOM 888 C CA . THR A 1 111 ? -3.774 -2.930 -0.352 1.00 98.88 111 THR A CA 1
ATOM 889 C C . THR A 1 111 ? -2.817 -3.642 -1.294 1.00 98.88 111 THR A C 1
ATOM 891 O O . THR A 1 111 ? -3.213 -4.056 -2.385 1.00 98.88 111 THR A O 1
ATOM 894 N N . ALA A 1 112 ? -1.566 -3.796 -0.863 1.00 98.75 112 ALA A N 1
ATOM 895 C CA . ALA A 1 112 ? -0.516 -4.535 -1.558 1.00 98.75 112 ALA A CA 1
ATOM 896 C C . ALA A 1 112 ? -0.332 -5.909 -0.919 1.00 98.75 112 ALA A C 1
ATOM 898 O O . ALA A 1 112 ? -0.169 -6.006 0.298 1.00 98.75 112 ALA A O 1
ATOM 899 N N . SER A 1 113 ? -0.352 -6.965 -1.733 1.00 98.75 113 SER A N 1
ATOM 900 C CA . SER A 1 113 ? -0.324 -8.335 -1.230 1.00 98.75 113 SER A CA 1
ATOM 901 C C . SER A 1 113 ? 0.687 -9.231 -1.939 1.00 98.75 113 SER A C 1
ATOM 903 O O . SER A 1 113 ? 1.047 -9.042 -3.109 1.00 98.75 113 SER A O 1
ATOM 905 N N . GLN A 1 114 ? 1.115 -10.249 -1.196 1.00 98.56 114 GLN A N 1
ATOM 906 C CA . GLN A 1 114 ? 1.883 -11.386 -1.679 1.00 98.56 114 GLN A CA 1
ATOM 907 C C . GLN A 1 114 ? 1.091 -12.255 -2.673 1.00 98.56 114 GLN A C 1
ATOM 909 O O . GLN A 1 114 ? 1.695 -12.977 -3.463 1.00 98.56 114 GLN A O 1
ATOM 914 N N . ASP A 1 115 ? -0.237 -12.091 -2.751 1.00 98.62 115 ASP A N 1
ATOM 915 C CA . ASP A 1 115 ? -1.110 -12.781 -3.711 1.00 98.62 115 ASP A CA 1
ATOM 916 C C . ASP A 1 115 ? -0.994 -12.248 -5.151 1.00 98.62 115 ASP A C 1
ATOM 918 O O . ASP A 1 115 ? -1.757 -12.638 -6.042 1.00 98.62 115 ASP A O 1
ATOM 922 N N . ARG A 1 116 ? -0.012 -11.366 -5.381 1.00 98.62 116 ARG A N 1
ATOM 923 C CA . ARG A 1 116 ? 0.321 -10.744 -6.669 1.00 98.62 116 ARG A CA 1
ATOM 924 C C . ARG A 1 116 ? -0.755 -9.797 -7.174 1.00 98.62 116 ARG A C 1
ATOM 926 O O . ARG A 1 116 ? -0.905 -9.576 -8.383 1.00 98.62 116 ARG A O 1
ATOM 933 N N . THR A 1 117 ? -1.513 -9.226 -6.243 1.00 98.69 117 THR A N 1
ATOM 934 C CA . THR A 1 117 ? -2.505 -8.203 -6.534 1.00 98.69 117 THR A CA 1
ATOM 935 C C . THR A 1 117 ? -2.324 -6.961 -5.678 1.00 98.69 117 THR A C 1
ATOM 937 O O . THR A 1 117 ? -1.936 -7.010 -4.510 1.00 98.69 117 THR A O 1
ATOM 940 N N . LEU A 1 118 ? -2.634 -5.826 -6.295 1.00 98.81 118 LEU A N 1
ATOM 941 C CA . LEU A 1 118 ? -2.903 -4.577 -5.610 1.00 98.81 118 LEU A CA 1
ATOM 942 C C . LEU A 1 118 ? -4.413 -4.337 -5.703 1.00 98.81 118 LEU A C 1
ATOM 944 O O . LEU A 1 118 ? -4.949 -4.235 -6.806 1.00 98.81 118 LEU A O 1
ATOM 948 N N . LYS A 1 119 ? -5.135 -4.286 -4.585 1.00 98.88 119 LYS A N 1
ATOM 949 C CA . LYS A 1 119 ? -6.591 -4.067 -4.606 1.00 98.88 119 LYS A CA 1
ATOM 950 C C . LYS A 1 119 ? -6.927 -2.645 -4.197 1.00 98.88 119 LYS A C 1
ATOM 952 O O . LYS A 1 119 ? -6.339 -2.116 -3.263 1.00 98.88 119 LYS A O 1
ATOM 957 N N . LEU A 1 120 ? -7.884 -2.047 -4.901 1.00 98.81 120 LEU A N 1
ATOM 958 C CA . LEU A 1 120 ? -8.491 -0.768 -4.552 1.00 98.81 120 LEU A CA 1
ATOM 959 C C . LEU A 1 120 ? -9.854 -1.010 -3.920 1.00 98.81 120 LEU A C 1
ATOM 961 O O . LEU A 1 120 ? -10.637 -1.822 -4.423 1.00 98.81 120 LEU A O 1
ATOM 965 N N . TRP A 1 121 ? -10.145 -0.257 -2.870 1.00 98.75 121 TRP A N 1
ATOM 966 C CA . TRP A 1 121 ? -11.359 -0.366 -2.075 1.00 98.75 121 TRP A CA 1
ATOM 967 C C . TRP A 1 121 ? -11.974 1.009 -1.869 1.00 98.75 121 TRP A C 1
ATOM 969 O O . TRP A 1 121 ? -11.268 2.017 -1.815 1.00 98.75 121 TRP A O 1
ATOM 979 N N . THR A 1 122 ? -13.291 1.056 -1.729 1.00 98.00 122 THR A N 1
ATOM 980 C CA . THR A 1 122 ? -13.969 2.217 -1.157 1.00 98.00 122 THR A CA 1
ATOM 981 C C . THR A 1 122 ? -13.639 2.307 0.330 1.00 98.00 122 THR A C 1
ATOM 983 O O . THR A 1 122 ? -13.270 1.310 0.955 1.00 98.00 122 THR A O 1
ATOM 986 N N . ARG A 1 123 ? -13.823 3.487 0.926 1.00 92.19 123 ARG A N 1
ATOM 987 C CA . ARG A 1 123 ? -13.662 3.701 2.373 1.00 92.19 123 ARG A CA 1
ATOM 988 C C . ARG A 1 123 ? -14.471 2.715 3.229 1.00 92.19 123 ARG A C 1
ATOM 990 O O . ARG A 1 123 ? -14.011 2.310 4.289 1.00 92.19 123 ARG A O 1
ATOM 997 N N . ASP A 1 124 ? -15.653 2.302 2.768 1.00 92.94 124 ASP A N 1
ATOM 998 C CA . ASP A 1 124 ? -16.511 1.324 3.454 1.00 92.94 124 ASP A CA 1
ATOM 999 C C . ASP A 1 124 ? -16.152 -0.144 3.154 1.00 92.94 124 ASP A C 1
ATOM 1001 O O . ASP A 1 124 ? -16.899 -1.045 3.519 1.00 92.94 124 ASP A O 1
ATOM 1005 N N . GLY A 1 125 ? -15.005 -0.400 2.516 1.00 95.56 125 GLY A N 1
ATOM 1006 C CA . GLY A 1 125 ? -14.449 -1.740 2.327 1.00 95.56 125 GLY A CA 1
ATOM 1007 C C . GLY A 1 125 ? -14.981 -2.505 1.115 1.00 95.56 125 GLY A C 1
ATOM 1008 O O . GLY A 1 125 ? -14.705 -3.697 0.977 1.00 95.56 125 GLY A O 1
ATOM 1009 N N . ARG A 1 126 ? -15.715 -1.858 0.201 1.00 97.62 126 ARG A N 1
ATOM 1010 C CA . ARG A 1 126 ? -16.164 -2.508 -1.039 1.00 97.62 126 ARG A CA 1
ATOM 1011 C C . ARG A 1 126 ? -15.019 -2.564 -2.046 1.00 97.62 126 ARG A C 1
ATOM 1013 O O . ARG A 1 126 ? -14.335 -1.558 -2.240 1.00 97.62 126 ARG A O 1
ATOM 1020 N N . PRO A 1 127 ? -14.813 -3.695 -2.736 1.00 97.94 127 PRO A N 1
ATOM 1021 C CA . PRO A 1 127 ? -13.795 -3.782 -3.772 1.00 97.94 127 PRO A CA 1
ATOM 1022 C C . PRO A 1 127 ? -14.172 -2.893 -4.964 1.00 97.94 127 PRO A C 1
ATOM 1024 O O . PRO A 1 127 ? -15.265 -3.002 -5.513 1.00 97.94 127 PRO A O 1
ATOM 1027 N N . ILE A 1 128 ? -13.242 -2.038 -5.387 1.00 98.25 128 ILE A N 1
ATOM 1028 C CA . ILE A 1 128 ? -13.348 -1.226 -6.606 1.00 98.25 128 ILE A CA 1
ATOM 1029 C C . ILE A 1 128 ? -12.668 -1.959 -7.761 1.00 98.25 128 ILE A C 1
ATOM 1031 O O . ILE A 1 128 ? -13.231 -2.100 -8.845 1.00 98.25 128 ILE A O 1
ATOM 1035 N N . ARG A 1 129 ? -11.422 -2.402 -7.549 1.00 98.06 129 ARG A N 1
ATOM 1036 C CA . ARG A 1 129 ? -10.591 -2.981 -8.611 1.00 98.06 129 ARG A CA 1
ATOM 1037 C C . ARG A 1 129 ? -9.508 -3.889 -8.048 1.00 98.06 129 ARG A C 1
ATOM 1039 O O . ARG A 1 129 ? -9.033 -3.690 -6.938 1.00 98.06 129 ARG A O 1
ATOM 1046 N N . THR A 1 130 ? -9.090 -4.868 -8.844 1.00 98.56 130 THR A N 1
ATOM 1047 C CA . THR A 1 130 ? -7.879 -5.661 -8.602 1.00 98.56 130 THR A CA 1
ATOM 1048 C C . THR A 1 130 ? -6.887 -5.359 -9.722 1.00 98.56 130 THR A C 1
ATOM 1050 O O . THR A 1 130 ? -7.161 -5.645 -10.885 1.00 98.56 130 THR A O 1
ATOM 1053 N N . LEU A 1 131 ? -5.759 -4.755 -9.371 1.00 98.62 131 LEU A N 1
ATOM 1054 C CA . LEU A 1 131 ? -4.662 -4.387 -10.256 1.00 98.62 131 LEU A CA 1
ATOM 1055 C C . LEU A 1 131 ? -3.581 -5.470 -10.194 1.00 98.62 131 LEU A C 1
ATOM 1057 O O . LEU A 1 131 ? -3.279 -6.015 -9.131 1.00 98.62 131 LEU A O 1
ATOM 1061 N N . LYS A 1 132 ? -3.013 -5.803 -11.352 1.00 98.00 132 LYS A N 1
ATOM 1062 C CA . LYS A 1 132 ? -1.964 -6.816 -11.502 1.00 98.00 132 LYS A CA 1
ATOM 1063 C C . LYS A 1 132 ? -0.857 -6.264 -12.387 1.00 98.00 132 LYS A C 1
ATOM 1065 O O . LYS A 1 132 ? -1.124 -5.479 -13.295 1.00 98.00 132 LYS A O 1
ATOM 1070 N N . HIS A 1 133 ? 0.368 -6.714 -12.156 1.00 97.19 133 HIS A N 1
ATOM 1071 C CA . HIS A 1 133 ? 1.497 -6.415 -13.027 1.00 97.19 133 HIS A CA 1
ATOM 1072 C C . HIS A 1 133 ? 2.439 -7.612 -13.069 1.00 97.19 133 HIS A C 1
ATOM 1074 O O . HIS A 1 133 ? 2.997 -7.985 -12.042 1.00 97.19 133 HIS A O 1
ATOM 1080 N N . ASN A 1 134 ? 2.556 -8.238 -14.246 1.00 94.88 134 ASN A N 1
ATOM 1081 C CA . ASN A 1 134 ? 3.514 -9.308 -14.553 1.00 94.88 134 ASN A CA 1
ATOM 1082 C C . ASN A 1 134 ? 3.613 -10.440 -13.513 1.00 94.88 134 ASN A C 1
ATOM 1084 O O . ASN A 1 134 ? 4.643 -11.097 -13.407 1.00 94.88 134 ASN A O 1
ATOM 1088 N N . ASN A 1 135 ? 2.523 -10.701 -12.777 1.00 95.12 135 ASN A N 1
ATOM 1089 C CA . ASN A 1 135 ? 2.462 -11.738 -11.746 1.00 95.12 135 ASN A CA 1
ATOM 1090 C C . ASN A 1 135 ? 3.540 -11.562 -10.645 1.00 95.12 135 ASN A C 1
ATOM 1092 O O . ASN A 1 135 ? 4.034 -12.545 -10.096 1.00 95.12 135 ASN A O 1
ATOM 1096 N N . TYR A 1 136 ? 3.892 -10.314 -10.327 1.00 96.81 136 TYR A N 1
ATOM 1097 C CA . TYR A 1 136 ? 4.769 -9.961 -9.210 1.00 96.81 136 TYR A CA 1
ATOM 1098 C C . TYR A 1 136 ? 3.973 -9.699 -7.935 1.00 96.81 136 TYR A C 1
ATOM 1100 O O . TYR A 1 136 ? 2.836 -9.224 -7.993 1.00 96.81 136 TYR A O 1
ATOM 1108 N N . SER A 1 137 ? 4.583 -9.987 -6.790 1.00 97.88 137 SER A N 1
ATOM 1109 C CA . SER A 1 137 ? 4.019 -9.668 -5.479 1.00 97.88 137 SER A CA 1
ATOM 1110 C C . SER A 1 137 ? 4.241 -8.196 -5.152 1.00 97.88 137 SER A C 1
ATOM 1112 O O . SER A 1 137 ? 5.250 -7.617 -5.553 1.00 97.88 137 SER A O 1
ATOM 1114 N N . PHE A 1 138 ? 3.324 -7.581 -4.405 1.00 98.50 138 PHE A N 1
ATOM 1115 C CA . PHE A 1 138 ? 3.440 -6.177 -4.002 1.00 98.50 138 PHE A CA 1
ATOM 1116 C C . PHE A 1 138 ? 3.804 -6.060 -2.525 1.00 98.50 138 PHE A C 1
ATOM 1118 O O . PHE A 1 138 ? 3.212 -6.724 -1.676 1.00 98.50 138 PHE A O 1
ATOM 1125 N N . ARG A 1 139 ? 4.782 -5.204 -2.221 1.00 98.06 139 ARG A N 1
ATOM 1126 C CA . ARG A 1 139 ? 5.368 -5.034 -0.883 1.00 98.06 139 ARG A CA 1
ATOM 1127 C C . ARG A 1 139 ? 5.005 -3.716 -0.214 1.00 98.06 139 ARG A C 1
ATOM 1129 O O . ARG A 1 139 ? 4.902 -3.689 1.007 1.00 98.06 139 ARG A O 1
ATOM 1136 N N . LYS A 1 140 ? 4.858 -2.644 -0.995 1.00 98.44 140 LYS A N 1
ATOM 1137 C CA . LYS A 1 140 ? 4.502 -1.300 -0.519 1.00 98.44 140 LYS A CA 1
ATOM 1138 C C . LYS A 1 140 ? 3.503 -0.639 -1.446 1.00 98.44 140 LYS A C 1
ATOM 1140 O O . LYS A 1 140 ? 3.522 -0.924 -2.644 1.00 98.44 140 LYS A O 1
ATOM 1145 N N . VAL A 1 141 ? 2.664 0.235 -0.899 1.00 98.75 141 VAL A N 1
ATOM 1146 C CA . VAL A 1 141 ? 1.663 0.999 -1.652 1.00 98.75 141 VAL A CA 1
ATOM 1147 C C . VAL A 1 141 ? 1.549 2.427 -1.132 1.00 98.75 141 VAL A C 1
ATOM 1149 O O . VAL A 1 141 ? 1.625 2.668 0.065 1.00 98.75 141 VAL A O 1
ATOM 1152 N N . THR A 1 142 ? 1.332 3.378 -2.037 1.00 98.69 142 THR A N 1
ATOM 1153 C CA . THR A 1 142 ? 1.054 4.773 -1.686 1.00 98.69 142 THR A CA 1
ATOM 1154 C C . THR A 1 142 ? 0.148 5.439 -2.725 1.00 98.69 142 THR A C 1
ATOM 1156 O O . THR A 1 142 ? 0.106 5.018 -3.886 1.00 98.69 142 THR A O 1
ATOM 1159 N N . PHE A 1 143 ? -0.590 6.467 -2.312 1.00 98.75 143 PHE A N 1
ATOM 1160 C CA . PHE A 1 143 ? -1.394 7.313 -3.196 1.00 98.75 143 PHE A CA 1
ATOM 1161 C C . PHE A 1 143 ? -0.660 8.617 -3.501 1.00 98.75 143 PHE A C 1
ATOM 1163 O O . PHE A 1 143 ? 0.071 9.133 -2.657 1.00 98.75 143 PHE A O 1
ATOM 1170 N N . SER A 1 144 ? -0.901 9.182 -4.684 1.00 98.50 144 SER A N 1
ATOM 1171 C CA . SER A 1 144 ? -0.503 10.562 -4.959 1.00 98.50 144 SER A CA 1
ATOM 1172 C C . SER A 1 144 ? -1.302 11.549 -4.093 1.00 98.50 144 SER A C 1
ATOM 1174 O O . SER A 1 144 ? -2.441 11.243 -3.719 1.00 98.50 144 SER A O 1
ATOM 1176 N N . PRO A 1 145 ? -0.762 12.751 -3.806 1.00 98.25 145 PRO A N 1
ATOM 1177 C CA . PRO A 1 145 ? -1.428 13.765 -2.980 1.00 98.25 145 PRO A CA 1
ATOM 1178 C C . PRO A 1 145 ? -2.827 14.166 -3.476 1.00 98.25 145 PRO A C 1
ATOM 1180 O O . PRO A 1 145 ? -3.715 14.459 -2.681 1.00 98.25 145 PRO A O 1
ATOM 1183 N N . ASP A 1 146 ? -3.051 14.126 -4.791 1.00 98.00 146 ASP A N 1
ATOM 1184 C CA . ASP A 1 146 ? -4.333 14.430 -5.444 1.00 98.00 146 ASP A CA 1
ATOM 1185 C C . ASP A 1 146 ? -5.309 13.233 -5.510 1.00 98.00 146 ASP A C 1
ATOM 1187 O O . ASP A 1 146 ? -6.404 13.337 -6.071 1.00 98.00 146 ASP A O 1
ATOM 1191 N N . SER A 1 147 ? -4.925 12.082 -4.943 1.00 98.31 147 SER A N 1
ATOM 1192 C CA . SER A 1 147 ? -5.679 10.820 -4.951 1.00 98.31 147 SER A CA 1
ATOM 1193 C C . SER A 1 147 ? -5.977 10.239 -6.347 1.00 98.31 147 SER A C 1
ATOM 1195 O O . SER A 1 147 ? -6.812 9.334 -6.465 1.00 98.31 147 SER A O 1
ATOM 1197 N N . GLN A 1 148 ? -5.323 10.727 -7.410 1.00 98.25 148 GLN A N 1
ATOM 1198 C CA . GLN A 1 148 ? -5.568 10.281 -8.791 1.00 98.25 148 GLN A CA 1
ATOM 1199 C C . GLN A 1 148 ? -4.694 9.104 -9.218 1.00 98.25 148 GLN A C 1
ATOM 1201 O O . GLN A 1 148 ? -5.076 8.353 -10.123 1.00 98.25 148 GLN A O 1
ATOM 1206 N N . LEU A 1 149 ? -3.545 8.920 -8.572 1.00 98.62 149 LEU A N 1
ATOM 1207 C CA . LEU A 1 149 ? -2.607 7.842 -8.842 1.00 98.62 149 LEU A CA 1
ATOM 1208 C C . LEU A 1 149 ? -2.412 6.968 -7.605 1.00 98.62 149 LEU A C 1
ATOM 1210 O O . LEU A 1 149 ? -2.504 7.415 -6.462 1.00 98.62 149 LEU A O 1
ATOM 1214 N N . VAL A 1 150 ? -2.099 5.704 -7.862 1.00 98.75 150 VAL A N 1
ATOM 1215 C CA . VAL A 1 150 ? -1.604 4.762 -6.862 1.00 98.75 150 VAL A CA 1
ATOM 1216 C C . VAL A 1 150 ? -0.307 4.162 -7.380 1.00 98.75 150 VAL A C 1
ATOM 1218 O O . VAL A 1 150 ? -0.220 3.781 -8.549 1.00 98.75 150 VAL A O 1
ATOM 1221 N N . ALA A 1 151 ? 0.704 4.084 -6.526 1.00 98.69 151 ALA A N 1
ATOM 1222 C CA . ALA A 1 151 ? 1.972 3.444 -6.829 1.00 98.69 151 ALA A CA 1
ATOM 1223 C C . ALA A 1 151 ? 2.194 2.254 -5.903 1.00 98.69 151 ALA A C 1
ATOM 1225 O O . ALA A 1 151 ? 1.832 2.300 -4.726 1.00 98.69 151 ALA A O 1
ATOM 1226 N N . ALA A 1 152 ? 2.802 1.193 -6.427 1.00 98.62 152 ALA A N 1
ATOM 1227 C CA . ALA A 1 152 ? 3.150 0.025 -5.637 1.00 98.62 152 ALA A CA 1
ATOM 1228 C C . ALA A 1 152 ? 4.518 -0.532 -6.013 1.00 98.62 152 ALA A C 1
ATOM 1230 O O . ALA A 1 152 ? 4.828 -0.726 -7.191 1.00 98.62 152 ALA A O 1
ATOM 1231 N N . ALA A 1 153 ? 5.314 -0.827 -4.988 1.00 98.31 153 ALA A N 1
ATOM 1232 C CA . ALA A 1 153 ? 6.596 -1.493 -5.133 1.00 98.31 153 ALA A CA 1
ATOM 1233 C C . ALA A 1 153 ? 6.407 -3.010 -5.151 1.00 98.31 153 ALA A C 1
ATOM 1235 O O . ALA A 1 153 ? 5.677 -3.574 -4.332 1.00 98.31 153 ALA A O 1
ATOM 1236 N N . THR A 1 154 ? 7.095 -3.667 -6.073 1.00 97.31 154 THR A N 1
ATOM 1237 C CA . THR A 1 154 ? 7.052 -5.117 -6.275 1.00 97.31 154 THR A CA 1
ATOM 1238 C C . THR A 1 154 ? 8.178 -5.838 -5.533 1.00 97.31 154 THR A C 1
ATOM 1240 O O . THR A 1 154 ? 9.124 -5.228 -5.029 1.00 97.31 154 THR A O 1
ATOM 1243 N N . ASP A 1 155 ? 8.118 -7.165 -5.512 1.00 94.44 155 ASP A N 1
ATOM 1244 C CA . ASP A 1 155 ? 9.189 -8.047 -5.052 1.00 94.44 155 ASP A CA 1
ATOM 1245 C C . ASP A 1 155 ? 10.336 -8.235 -6.064 1.00 94.44 155 ASP A C 1
ATOM 1247 O O . ASP A 1 155 ? 11.251 -9.014 -5.807 1.00 94.44 155 ASP A O 1
ATOM 1251 N N . VAL A 1 156 ? 10.327 -7.510 -7.186 1.00 94.25 156 VAL A N 1
ATOM 1252 C CA . VAL A 1 156 ? 11.369 -7.567 -8.228 1.00 94.25 156 VAL A CA 1
ATOM 1253 C C . VAL A 1 156 ? 12.006 -6.202 -8.512 1.00 94.25 156 VAL A C 1
ATOM 1255 O O . VAL A 1 156 ? 12.454 -5.940 -9.623 1.00 94.25 156 VAL A O 1
ATOM 1258 N N . HIS A 1 157 ? 12.055 -5.322 -7.506 1.00 94.56 157 HIS A N 1
ATOM 1259 C CA . HIS A 1 157 ? 12.686 -3.993 -7.586 1.00 94.56 157 HIS A CA 1
ATOM 1260 C C . HIS A 1 157 ? 12.073 -3.055 -8.645 1.00 94.56 157 HIS A C 1
ATOM 1262 O O . HIS A 1 157 ? 12.712 -2.113 -9.116 1.00 94.56 157 HIS A O 1
ATOM 1268 N N . LEU A 1 158 ? 10.810 -3.295 -9.006 1.00 96.12 158 LEU A N 1
ATOM 1269 C CA . LEU A 1 158 ? 10.019 -2.411 -9.860 1.00 96.12 158 LEU A CA 1
ATOM 1270 C C . LEU A 1 158 ? 8.976 -1.667 -9.034 1.00 96.12 158 LEU A C 1
ATOM 1272 O O . LEU A 1 158 ? 8.422 -2.227 -8.084 1.00 96.12 158 LEU A O 1
ATOM 1276 N N . ILE A 1 159 ? 8.651 -0.451 -9.454 1.00 98.31 159 ILE A N 1
ATOM 1277 C CA . ILE A 1 159 ? 7.480 0.292 -8.994 1.00 98.31 159 ILE A CA 1
ATOM 1278 C C . ILE A 1 159 ? 6.548 0.452 -10.184 1.00 98.31 159 ILE A C 1
ATOM 1280 O O . ILE A 1 159 ? 6.960 0.904 -11.251 1.00 98.31 159 ILE A O 1
ATOM 1284 N N . ALA A 1 160 ? 5.289 0.083 -10.001 1.00 98.38 160 ALA A N 1
ATOM 1285 C CA . ALA A 1 160 ? 4.240 0.309 -10.980 1.00 98.38 160 ALA A CA 1
ATOM 1286 C C . ALA A 1 160 ? 3.305 1.415 -10.480 1.00 98.38 160 ALA A C 1
ATOM 1288 O O . ALA A 1 160 ? 3.044 1.517 -9.282 1.00 98.38 160 ALA A O 1
ATOM 1289 N N . ILE A 1 161 ? 2.840 2.262 -11.399 1.00 98.56 161 ILE A N 1
ATOM 1290 C CA . ILE A 1 161 ? 1.991 3.423 -11.118 1.00 98.56 161 ILE A CA 1
ATOM 1291 C C . ILE A 1 161 ? 0.741 3.314 -11.980 1.00 98.56 161 ILE A C 1
ATOM 1293 O O . ILE A 1 161 ? 0.839 3.196 -13.204 1.00 98.56 161 ILE A O 1
ATOM 1297 N N . TRP A 1 162 ? -0.433 3.381 -11.360 1.00 98.75 162 TRP A N 1
ATOM 1298 C CA . TRP A 1 162 ? -1.723 3.300 -12.037 1.00 98.75 162 TRP A CA 1
ATOM 1299 C C . TRP A 1 162 ? -2.550 4.551 -11.809 1.00 98.75 162 TRP A C 1
ATOM 1301 O O . TRP A 1 162 ? -2.491 5.165 -10.745 1.00 98.75 162 TRP A O 1
ATOM 1311 N N . ARG A 1 163 ? -3.400 4.862 -12.787 1.00 98.56 163 ARG A N 1
ATOM 1312 C CA . ARG A 1 163 ? -4.503 5.799 -12.600 1.00 98.56 163 ARG A CA 1
ATOM 1313 C C . ARG A 1 163 ? -5.625 5.120 -11.820 1.00 98.56 163 ARG A C 1
ATOM 1315 O O . ARG A 1 163 ? -6.063 4.023 -12.160 1.00 98.56 163 ARG A O 1
ATOM 1322 N N . VAL A 1 164 ? -6.116 5.784 -10.781 1.00 98.50 164 VAL A N 1
ATOM 1323 C CA . VAL A 1 164 ? -7.130 5.245 -9.863 1.00 98.50 164 VAL A CA 1
ATOM 1324 C C . VAL A 1 164 ? -8.500 5.101 -10.535 1.00 98.50 164 VAL A C 1
ATOM 1326 O O . VAL A 1 164 ? -9.212 4.135 -10.263 1.00 98.50 164 VAL A O 1
ATOM 1329 N N . SER A 1 165 ? -8.875 6.031 -11.420 1.00 97.50 165 SER A N 1
ATOM 1330 C CA . SER A 1 165 ? -10.217 6.085 -12.021 1.00 97.50 165 SER A CA 1
ATOM 1331 C C . SER A 1 165 ? -10.547 4.861 -12.885 1.00 97.50 165 SER A C 1
ATOM 1333 O O . SER A 1 165 ? -11.612 4.258 -12.741 1.00 97.50 165 SER A O 1
ATOM 1335 N N . ASP A 1 166 ? -9.623 4.444 -13.745 1.00 97.56 166 ASP A N 1
ATOM 1336 C CA . ASP A 1 166 ? -9.815 3.348 -14.700 1.00 97.56 166 ASP A CA 1
ATOM 1337 C C . ASP A 1 166 ? -8.909 2.135 -14.437 1.00 97.56 166 ASP A C 1
ATOM 1339 O O . ASP A 1 166 ? -9.168 1.050 -14.960 1.00 97.56 166 ASP A O 1
ATOM 1343 N N . GLY A 1 167 ? -7.903 2.270 -13.570 1.00 97.81 167 GLY A N 1
ATOM 1344 C CA . GLY A 1 167 ? -6.918 1.226 -13.306 1.00 97.81 167 GLY A CA 1
ATOM 1345 C C . GLY A 1 167 ? -5.877 1.065 -14.408 1.00 97.81 167 GLY A C 1
ATOM 1346 O O . GLY A 1 167 ? -5.226 0.020 -14.464 1.00 97.81 167 GLY A O 1
ATOM 1347 N N . GLN A 1 168 ? -5.722 2.048 -15.299 1.00 98.12 168 GLN A N 1
ATOM 1348 C CA . GLN A 1 168 ? -4.706 2.004 -16.343 1.00 98.12 168 GLN A CA 1
ATOM 1349 C C . GLN A 1 168 ? -3.307 2.054 -15.720 1.00 98.12 168 GLN A C 1
ATOM 1351 O O . GLN A 1 168 ? -3.000 2.963 -14.949 1.00 98.12 168 GLN A O 1
ATOM 1356 N N . LEU A 1 169 ? -2.445 1.098 -16.083 1.00 98.25 169 LEU A N 1
ATOM 1357 C CA . LEU A 1 169 ? -1.018 1.155 -15.767 1.00 98.25 169 LEU A CA 1
ATOM 1358 C C . LEU A 1 169 ? -0.383 2.293 -16.575 1.00 98.25 169 LEU A C 1
ATOM 1360 O O . LEU A 1 169 ? -0.332 2.234 -17.801 1.00 98.25 169 LEU A O 1
ATOM 1364 N N . MET A 1 170 ? 0.079 3.325 -15.878 1.00 97.56 170 MET A N 1
ATOM 1365 C CA . MET A 1 170 ? 0.661 4.530 -16.466 1.00 97.56 170 MET A CA 1
ATOM 1366 C C . MET A 1 170 ? 2.153 4.369 -16.714 1.00 97.56 170 MET A C 1
ATOM 1368 O O . MET A 1 170 ? 2.649 4.727 -17.784 1.00 97.56 170 MET A O 1
ATOM 1372 N N . LYS A 1 171 ? 2.867 3.853 -15.710 1.00 96.56 171 LYS A N 1
ATOM 1373 C CA . LYS A 1 171 ? 4.323 3.719 -15.716 1.00 96.56 171 LYS A CA 1
ATOM 1374 C C . LYS A 1 171 ? 4.769 2.503 -14.925 1.00 96.56 171 LYS A C 1
ATOM 1376 O O . LYS A 1 171 ? 4.127 2.101 -13.956 1.00 96.56 171 LYS A O 1
ATOM 1381 N N . THR A 1 172 ? 5.931 2.002 -15.318 1.00 97.50 172 THR A N 1
ATOM 1382 C CA . THR A 1 172 ? 6.742 1.083 -14.531 1.00 97.50 172 THR A CA 1
ATOM 1383 C C . THR A 1 172 ? 8.156 1.643 -14.507 1.00 97.50 172 THR A C 1
ATOM 1385 O O . THR A 1 172 ? 8.733 1.875 -15.568 1.00 97.50 172 THR A O 1
ATOM 1388 N N . VAL A 1 173 ? 8.701 1.876 -13.316 1.00 96.75 173 VAL A N 1
ATOM 1389 C CA . VAL A 1 173 ? 10.082 2.333 -13.119 1.00 96.75 173 VAL A CA 1
ATOM 1390 C C . VAL A 1 173 ? 10.882 1.253 -12.404 1.00 96.75 173 VAL A C 1
ATOM 1392 O O . VAL A 1 173 ? 10.343 0.488 -11.601 1.00 96.75 173 VAL A O 1
ATOM 1395 N N . SER A 1 174 ? 12.168 1.166 -12.731 1.00 93.94 174 SER A N 1
ATOM 1396 C CA . SER A 1 174 ? 13.077 0.167 -12.174 1.00 93.94 174 SER A CA 1
ATOM 1397 C C . SER A 1 174 ? 14.054 0.810 -11.199 1.00 93.94 174 SER A C 1
ATOM 1399 O O . SER A 1 174 ? 14.629 1.859 -11.491 1.00 93.94 174 SER A O 1
ATOM 1401 N N . GLY A 1 175 ? 14.286 0.135 -10.072 1.00 90.38 175 GLY A N 1
ATOM 1402 C CA . GLY A 1 175 ? 15.402 0.407 -9.165 1.00 90.38 175 GLY A CA 1
ATOM 1403 C C . GLY A 1 175 ? 16.773 0.059 -9.741 1.00 90.38 175 GLY A C 1
ATOM 1404 O O . GLY A 1 175 ? 17.791 0.402 -9.137 1.00 90.38 175 GLY A O 1
ATOM 1405 N N . GLY A 1 176 ? 16.798 -0.602 -10.901 1.00 86.69 176 GLY A N 1
ATOM 1406 C CA . GLY A 1 176 ? 17.993 -1.171 -11.505 1.00 86.69 176 GLY A CA 1
ATOM 1407 C C . GLY A 1 176 ? 18.385 -2.505 -10.872 1.00 86.69 176 GLY A C 1
ATOM 1408 O O . GLY A 1 176 ? 17.704 -3.041 -9.994 1.00 86.69 176 GLY A O 1
ATOM 1409 N N . THR A 1 177 ? 19.503 -3.038 -11.339 1.00 76.06 177 THR A N 1
ATOM 1410 C CA . THR A 1 177 ? 20.211 -4.175 -10.745 1.00 76.06 177 THR A CA 1
ATOM 1411 C C . THR A 1 177 ? 21.550 -3.667 -10.240 1.00 76.06 177 THR A C 1
ATOM 1413 O O . THR A 1 177 ? 22.138 -2.796 -10.885 1.00 76.06 177 THR A O 1
ATOM 1416 N N . ASP A 1 178 ? 22.040 -4.182 -9.116 1.00 71.44 178 ASP A N 1
ATOM 1417 C CA . ASP A 1 178 ? 23.436 -3.936 -8.770 1.00 71.44 178 ASP A CA 1
ATOM 1418 C C . ASP A 1 178 ? 24.368 -4.675 -9.746 1.00 71.44 178 ASP A C 1
ATOM 1420 O O . ASP A 1 178 ? 23.959 -5.553 -10.514 1.00 71.44 178 ASP A O 1
ATOM 1424 N N . GLU A 1 179 ? 25.642 -4.291 -9.739 1.00 69.75 179 GLU A N 1
ATOM 1425 C CA . GLU A 1 179 ? 26.675 -4.903 -10.581 1.00 69.75 179 GLU A CA 1
ATOM 1426 C C . GLU A 1 179 ? 26.897 -6.389 -10.242 1.00 69.75 179 GLU A C 1
ATOM 1428 O O . GLU A 1 179 ? 27.462 -7.137 -11.039 1.00 69.75 179 GLU A O 1
ATOM 1433 N N . GLN A 1 180 ? 26.446 -6.823 -9.061 1.00 75.06 180 GLN A N 1
ATOM 1434 C CA . GLN A 1 180 ? 26.589 -8.180 -8.542 1.00 75.06 180 GLN A CA 1
ATOM 1435 C C . GLN A 1 180 ? 25.381 -9.085 -8.860 1.00 75.06 180 GLN A C 1
ATOM 1437 O O . GLN A 1 180 ? 25.430 -10.284 -8.579 1.00 75.06 180 GLN A O 1
ATOM 1442 N N . GLY A 1 181 ? 24.314 -8.549 -9.460 1.00 73.06 181 GLY A N 1
ATOM 1443 C CA . GLY A 1 181 ? 23.088 -9.278 -9.789 1.00 73.06 181 GLY A CA 1
ATOM 1444 C C . GLY A 1 181 ? 22.235 -9.679 -8.577 1.00 73.06 181 GLY A C 1
ATOM 1445 O O . GLY A 1 181 ? 21.402 -10.585 -8.694 1.00 73.06 181 GLY A O 1
ATOM 1446 N N . LEU A 1 182 ? 22.423 -9.054 -7.412 1.00 79.44 182 LEU A N 1
ATOM 1447 C CA . LEU A 1 182 ? 21.603 -9.302 -6.232 1.00 79.44 182 LEU A CA 1
ATOM 1448 C C . LEU A 1 182 ? 20.198 -8.719 -6.415 1.00 79.44 182 LEU A C 1
ATOM 1450 O O . LEU A 1 182 ? 19.961 -7.698 -7.061 1.00 79.44 182 LEU A O 1
ATOM 1454 N N . LYS A 1 183 ? 19.224 -9.398 -5.805 1.00 82.88 183 LYS A N 1
ATOM 1455 C CA . LYS A 1 183 ? 17.847 -8.910 -5.752 1.00 82.88 183 LYS A CA 1
ATOM 1456 C C . LYS A 1 183 ? 17.718 -7.846 -4.671 1.00 82.88 183 LYS A C 1
ATOM 1458 O O . LYS A 1 183 ? 17.981 -8.118 -3.498 1.00 82.88 183 LYS A O 1
ATOM 1463 N N . HIS A 1 184 ? 17.219 -6.680 -5.060 1.00 90.38 184 HIS A N 1
ATOM 1464 C CA . HIS A 1 184 ? 16.857 -5.616 -4.134 1.00 90.38 184 HIS A CA 1
ATOM 1465 C C . HIS A 1 184 ? 15.346 -5.453 -4.017 1.00 90.38 184 HIS A C 1
ATOM 1467 O O . HIS A 1 184 ? 14.573 -5.867 -4.882 1.00 90.38 184 HIS A O 1
ATOM 1473 N N . PHE A 1 185 ? 14.928 -4.835 -2.920 1.00 92.19 185 PHE A N 1
ATOM 1474 C CA . PHE A 1 185 ? 13.530 -4.557 -2.629 1.00 92.19 185 PHE A CA 1
ATOM 1475 C C . PHE A 1 185 ? 13.404 -3.131 -2.115 1.00 92.19 185 PHE A C 1
ATOM 1477 O O . PHE A 1 185 ? 14.309 -2.624 -1.450 1.00 92.19 185 PHE A O 1
ATOM 1484 N N . PHE A 1 186 ? 12.255 -2.514 -2.369 1.00 96.06 186 PHE A N 1
ATOM 1485 C CA . PHE A 1 186 ? 11.917 -1.243 -1.746 1.00 96.06 186 PHE A CA 1
ATOM 1486 C C . PHE A 1 186 ? 11.229 -1.477 -0.399 1.00 96.06 186 PHE A C 1
ATOM 1488 O O . PHE A 1 186 ? 10.286 -2.267 -0.306 1.00 96.06 186 PHE A O 1
ATOM 1495 N N . TRP A 1 187 ? 11.705 -0.787 0.637 1.00 93.56 187 TRP A N 1
ATOM 1496 C CA . TRP A 1 187 ? 11.149 -0.832 1.995 1.00 93.56 187 TRP A CA 1
ATOM 1497 C C . TRP A 1 187 ? 10.243 0.352 2.315 1.00 93.56 187 TRP A C 1
ATOM 1499 O O . TRP A 1 187 ? 9.380 0.233 3.179 1.00 93.56 187 TRP A O 1
ATOM 1509 N N . GLY A 1 188 ? 10.416 1.470 1.622 1.00 94.69 188 GLY A N 1
ATOM 1510 C CA . GLY A 1 188 ? 9.568 2.651 1.718 1.00 94.69 188 GLY A CA 1
ATOM 1511 C C . GLY A 1 188 ? 9.231 3.160 0.326 1.00 94.69 188 GLY A C 1
ATOM 1512 O O . GLY A 1 188 ? 10.011 2.968 -0.609 1.00 94.69 188 GLY A O 1
ATOM 1513 N N . LEU A 1 189 ? 8.058 3.773 0.195 1.00 97.94 189 LEU A N 1
ATOM 1514 C CA . LEU A 1 189 ? 7.561 4.329 -1.055 1.00 97.94 189 LEU A CA 1
ATOM 1515 C C . LEU A 1 189 ? 6.665 5.529 -0.747 1.00 97.94 189 LEU A C 1
ATOM 1517 O O . LEU A 1 189 ? 5.690 5.386 -0.011 1.00 97.94 189 LEU A O 1
ATOM 1521 N N . GLU A 1 190 ? 6.975 6.689 -1.313 1.00 98.12 190 GLU A N 1
ATOM 1522 C CA . GLU A 1 190 ? 6.238 7.922 -1.036 1.00 98.12 190 GLU A CA 1
ATOM 1523 C C . GLU A 1 190 ? 6.228 8.849 -2.254 1.00 98.12 190 GLU A C 1
ATOM 1525 O O . GLU A 1 190 ? 7.236 8.980 -2.950 1.00 98.12 190 GLU A O 1
ATOM 1530 N N . PHE A 1 191 ? 5.088 9.488 -2.520 1.00 98.38 191 PHE A N 1
ATOM 1531 C CA . PHE A 1 191 ? 5.023 10.597 -3.471 1.00 98.38 191 PHE A CA 1
ATOM 1532 C C . PHE A 1 191 ? 5.539 11.880 -2.823 1.00 98.38 191 PHE A C 1
ATOM 1534 O O . PHE A 1 191 ? 5.267 12.144 -1.654 1.00 98.38 191 PHE A O 1
ATOM 1541 N N . SER A 1 192 ? 6.213 12.727 -3.596 1.00 98.06 192 SER A N 1
ATOM 1542 C CA . SER A 1 192 ? 6.480 14.094 -3.159 1.00 98.06 192 SER A CA 1
ATOM 1543 C C . SER A 1 192 ? 5.162 14.841 -2.879 1.00 98.06 192 SER A C 1
ATOM 1545 O O . SER A 1 192 ? 4.137 14.527 -3.491 1.00 98.06 192 SER A O 1
ATOM 1547 N N . PRO A 1 193 ? 5.149 15.852 -1.987 1.00 97.12 193 PRO A N 1
ATOM 1548 C CA . PRO A 1 193 ? 3.922 16.578 -1.636 1.00 97.12 193 PRO A CA 1
ATOM 1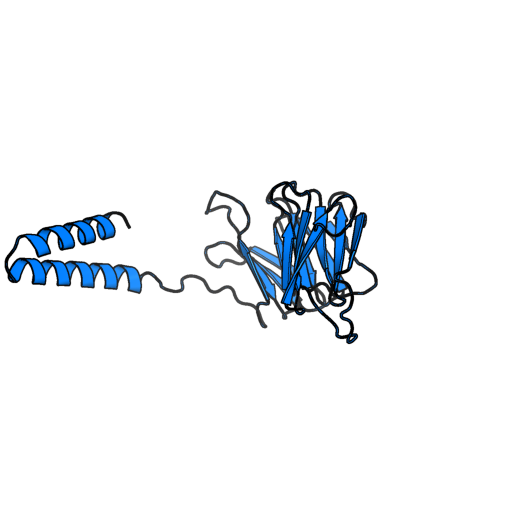549 C C . PRO A 1 193 ? 3.219 17.273 -2.812 1.00 97.12 193 PRO A C 1
ATOM 1551 O O . PRO A 1 193 ? 2.012 17.493 -2.763 1.00 97.12 193 PRO A O 1
ATOM 1554 N N . ASP A 1 194 ? 3.962 17.614 -3.864 1.00 97.00 194 ASP A N 1
ATOM 1555 C CA . ASP A 1 194 ? 3.444 18.180 -5.115 1.00 97.00 194 ASP A CA 1
ATOM 1556 C C . ASP A 1 194 ? 3.018 17.107 -6.143 1.00 97.00 194 ASP A C 1
ATOM 1558 O O . ASP A 1 194 ? 2.479 17.441 -7.195 1.00 97.00 194 ASP A O 1
ATOM 1562 N N . GLY A 1 195 ? 3.250 15.823 -5.852 1.00 96.69 195 GLY A N 1
ATOM 1563 C CA . GLY A 1 195 ? 2.895 14.680 -6.693 1.00 96.69 195 GLY A CA 1
ATOM 1564 C C . GLY A 1 195 ? 3.771 14.486 -7.933 1.00 96.69 195 GLY A C 1
ATOM 1565 O O . GLY A 1 195 ? 3.471 13.609 -8.744 1.00 96.69 195 GLY A O 1
ATOM 1566 N N . THR A 1 196 ? 4.833 15.277 -8.104 1.00 96.81 196 THR A N 1
ATOM 1567 C CA . THR A 1 196 ? 5.677 15.247 -9.311 1.00 96.81 196 THR A CA 1
ATOM 1568 C C . THR A 1 196 ? 6.715 14.130 -9.288 1.00 96.81 196 THR A C 1
ATOM 1570 O O . THR A 1 196 ? 7.121 13.651 -10.347 1.00 96.81 196 THR A O 1
ATOM 1573 N N . ALA A 1 197 ? 7.100 13.661 -8.102 1.00 97.56 197 ALA A N 1
ATOM 1574 C CA . ALA A 1 197 ? 8.115 12.640 -7.916 1.00 97.56 197 ALA A CA 1
ATOM 1575 C C . ALA A 1 197 ? 7.635 11.498 -7.014 1.00 97.56 197 ALA A C 1
ATOM 1577 O O . ALA A 1 197 ? 6.720 11.643 -6.202 1.00 97.56 197 ALA A O 1
ATOM 1578 N N . ILE A 1 198 ? 8.295 10.351 -7.142 1.00 98.06 198 ILE A N 1
ATOM 1579 C CA . ILE A 1 198 ? 8.175 9.224 -6.223 1.00 98.06 198 ILE A CA 1
ATOM 1580 C C . ILE A 1 198 ? 9.555 8.857 -5.690 1.00 98.06 198 ILE A C 1
ATOM 1582 O O . ILE A 1 198 ? 10.496 8.691 -6.464 1.00 98.06 198 ILE A O 1
ATOM 1586 N N . ALA A 1 199 ? 9.675 8.742 -4.372 1.00 98.00 199 ALA A N 1
ATOM 1587 C CA . ALA A 1 199 ? 10.890 8.335 -3.684 1.00 98.00 199 ALA A CA 1
ATOM 1588 C C . ALA A 1 199 ? 10.722 6.923 -3.119 1.00 98.00 199 ALA A C 1
ATOM 1590 O O . ALA A 1 199 ? 9.674 6.582 -2.564 1.00 98.00 199 ALA A O 1
ATOM 1591 N N . ALA A 1 200 ? 11.764 6.102 -3.234 1.00 97.88 200 ALA A N 1
ATOM 1592 C CA . ALA A 1 200 ? 11.784 4.769 -2.649 1.00 97.88 200 ALA A CA 1
ATOM 1593 C C . ALA A 1 200 ? 13.117 4.477 -1.961 1.00 97.88 200 ALA A C 1
ATOM 1595 O O . ALA A 1 200 ? 14.186 4.672 -2.542 1.00 97.88 200 ALA A O 1
ATOM 1596 N N . SER A 1 201 ? 13.048 3.975 -0.728 1.00 96.88 201 SER A N 1
ATOM 1597 C CA . SER A 1 201 ? 14.216 3.479 0.003 1.00 96.88 201 SER A CA 1
ATOM 1598 C C . SER A 1 201 ? 14.457 2.011 -0.337 1.00 96.88 201 SER A C 1
ATOM 1600 O O . SER A 1 201 ? 13.529 1.200 -0.304 1.00 96.88 201 SER A O 1
ATOM 1602 N N . SER A 1 202 ? 15.695 1.662 -0.684 1.00 94.12 202 SER A N 1
ATOM 1603 C CA . SER A 1 202 ? 16.053 0.340 -1.203 1.00 94.12 202 SER A CA 1
ATOM 1604 C C . SER A 1 202 ? 17.016 -0.417 -0.287 1.00 94.12 202 SER A C 1
ATOM 1606 O O . SER A 1 202 ? 17.810 0.163 0.458 1.00 94.12 202 SER A O 1
ATOM 1608 N N . THR A 1 203 ? 16.968 -1.749 -0.356 1.00 93.19 203 THR A N 1
ATOM 1609 C CA . THR A 1 203 ? 17.952 -2.627 0.295 1.00 93.19 203 THR A CA 1
ATOM 1610 C C . THR A 1 203 ? 19.367 -2.476 -0.261 1.00 93.19 203 THR A C 1
ATOM 1612 O O . THR A 1 203 ? 20.307 -2.942 0.381 1.00 93.19 203 THR A O 1
ATOM 1615 N N . ASP A 1 204 ? 19.547 -1.803 -1.401 1.00 90.81 204 ASP A N 1
ATOM 1616 C CA . ASP A 1 204 ? 20.865 -1.415 -1.925 1.00 90.81 204 ASP A CA 1
ATOM 1617 C C . ASP A 1 204 ? 21.516 -0.245 -1.157 1.00 90.81 204 ASP A C 1
ATOM 1619 O O . ASP A 1 204 ? 22.597 0.212 -1.523 1.00 90.81 204 ASP A O 1
ATOM 1623 N N . LYS A 1 205 ? 20.892 0.195 -0.052 1.00 91.75 205 LYS A N 1
ATOM 1624 C CA . LYS A 1 205 ? 21.343 1.282 0.835 1.00 91.75 205 LYS A CA 1
ATOM 1625 C C . LYS A 1 205 ? 21.217 2.673 0.209 1.00 91.75 205 LYS A C 1
ATOM 1627 O O . LYS A 1 205 ? 21.832 3.616 0.705 1.00 91.75 205 LYS A O 1
ATOM 1632 N N . THR A 1 206 ? 20.408 2.817 -0.838 1.00 92.19 206 THR A N 1
ATOM 1633 C CA . THR A 1 206 ? 20.129 4.103 -1.483 1.00 92.19 206 THR A CA 1
ATOM 1634 C C . THR A 1 206 ? 18.657 4.499 -1.369 1.00 92.19 206 THR A C 1
ATOM 1636 O O . THR A 1 206 ? 17.773 3.674 -1.113 1.00 92.19 206 THR A O 1
ATOM 1639 N N . VAL A 1 207 ? 18.396 5.792 -1.564 1.00 95.50 207 VAL A N 1
ATOM 1640 C CA . VAL A 1 207 ? 17.072 6.300 -1.929 1.00 95.50 207 VAL A CA 1
ATOM 1641 C C . VAL A 1 207 ? 17.132 6.664 -3.400 1.00 95.50 207 VAL A C 1
ATOM 1643 O O . VAL A 1 207 ? 18.070 7.326 -3.841 1.00 95.50 207 VAL A O 1
ATOM 1646 N N . LYS A 1 208 ? 16.132 6.228 -4.153 1.00 95.56 208 LYS A N 1
ATOM 1647 C CA . LYS A 1 208 ? 15.988 6.543 -5.571 1.00 95.56 208 LYS A CA 1
ATOM 1648 C C . LYS A 1 208 ? 14.725 7.363 -5.761 1.00 95.56 208 LYS A C 1
ATOM 1650 O O . LYS A 1 208 ? 13.726 7.120 -5.081 1.00 95.56 208 LYS A O 1
ATOM 1655 N N . ILE A 1 209 ? 14.793 8.334 -6.661 1.00 97.50 209 ILE A N 1
ATOM 1656 C CA . ILE A 1 209 ? 13.703 9.262 -6.940 1.00 97.50 209 ILE A CA 1
ATOM 1657 C C . ILE A 1 209 ? 13.438 9.233 -8.439 1.00 97.50 209 ILE A C 1
ATOM 1659 O O . ILE A 1 209 ? 14.376 9.268 -9.235 1.00 97.50 209 ILE A O 1
ATOM 1663 N N . TRP A 1 210 ? 12.169 9.168 -8.823 1.00 98.06 210 TRP A N 1
ATOM 1664 C CA . TRP A 1 210 ? 11.749 9.235 -10.218 1.00 98.06 210 TRP A CA 1
ATOM 1665 C C . TRP A 1 210 ? 10.691 10.302 -10.403 1.00 98.06 210 TRP A C 1
ATOM 1667 O O . TRP A 1 210 ? 9.822 10.472 -9.550 1.00 98.06 210 TRP A O 1
ATOM 1677 N N . ASP A 1 211 ? 10.737 10.969 -11.546 1.00 97.50 211 ASP A N 1
ATOM 1678 C CA . ASP A 1 211 ? 9.665 11.843 -11.997 1.00 97.50 211 ASP A CA 1
ATOM 1679 C C . ASP A 1 211 ? 8.469 10.984 -12.439 1.00 97.50 211 ASP A C 1
ATOM 1681 O O . ASP A 1 211 ? 8.603 10.029 -13.210 1.00 97.50 211 ASP A O 1
ATOM 1685 N N . VAL A 1 212 ? 7.283 11.310 -11.934 1.00 95.94 212 VAL A N 1
ATOM 1686 C CA . VAL A 1 212 ? 6.056 10.517 -12.108 1.00 95.94 212 VAL A CA 1
ATOM 1687 C C . VAL A 1 212 ? 5.562 10.547 -13.556 1.00 95.94 212 VAL A C 1
ATOM 1689 O O . VAL A 1 212 ? 4.982 9.570 -14.040 1.00 95.94 212 VAL A O 1
ATOM 1692 N N . THR A 1 213 ? 5.803 11.646 -14.271 1.00 92.56 213 THR A N 1
ATOM 1693 C CA . THR A 1 213 ? 5.295 11.856 -15.634 1.00 92.56 213 THR A CA 1
ATOM 1694 C C . THR A 1 213 ? 6.164 11.145 -16.664 1.00 92.56 213 THR A C 1
ATOM 1696 O O . THR A 1 213 ? 5.670 10.457 -17.564 1.00 92.56 213 THR A O 1
ATOM 1699 N N . THR A 1 214 ? 7.475 11.301 -16.535 1.00 93.81 214 THR A N 1
ATOM 1700 C CA . THR A 1 214 ? 8.480 10.797 -17.471 1.00 93.81 214 THR A CA 1
ATOM 1701 C C . THR A 1 214 ? 8.926 9.382 -17.115 1.00 93.81 214 THR A C 1
ATOM 1703 O O . THR A 1 214 ? 9.192 8.589 -18.018 1.00 93.81 214 THR A O 1
ATOM 1706 N N . GLY A 1 215 ? 8.940 9.026 -15.828 1.00 91.25 215 GLY A N 1
ATOM 1707 C CA . GLY A 1 215 ? 9.534 7.790 -15.311 1.00 91.25 215 GLY A CA 1
ATOM 1708 C C . GLY A 1 215 ? 11.064 7.833 -15.231 1.00 91.25 215 GLY A C 1
ATOM 1709 O O . GLY A 1 215 ? 11.688 6.817 -14.923 1.00 91.25 215 GLY A O 1
ATOM 1710 N N . SER A 1 216 ? 11.673 8.983 -15.525 1.00 92.31 216 SER A N 1
ATOM 1711 C CA . SER A 1 216 ? 13.119 9.174 -15.467 1.00 92.31 216 SER A CA 1
ATOM 1712 C C . SER A 1 216 ? 13.586 9.307 -14.024 1.00 92.31 216 SER A C 1
ATOM 1714 O O . SER A 1 216 ? 12.891 9.892 -13.194 1.00 92.31 216 SER A O 1
ATOM 1716 N N . ALA A 1 217 ? 14.779 8.788 -13.731 1.00 90.94 217 ALA A N 1
ATOM 1717 C CA . ALA A 1 217 ? 15.426 9.046 -12.451 1.00 90.94 217 ALA A CA 1
ATOM 1718 C C . ALA A 1 217 ? 15.723 10.548 -12.313 1.00 90.94 217 ALA A C 1
ATOM 1720 O O . ALA A 1 217 ? 16.211 11.174 -13.257 1.00 90.94 217 ALA A O 1
ATOM 1721 N N . VAL A 1 218 ? 15.421 11.107 -11.145 1.00 86.00 218 VAL A N 1
ATOM 1722 C CA . VAL A 1 218 ? 15.774 12.480 -10.774 1.00 86.00 218 VAL A CA 1
ATOM 1723 C C . VAL A 1 218 ? 17.161 12.437 -10.137 1.00 86.00 218 VAL A C 1
ATOM 1725 O O . VAL A 1 218 ? 17.401 11.614 -9.251 1.00 86.00 218 VAL A O 1
ATOM 1728 N N . GLN A 1 219 ? 18.072 13.270 -10.643 1.00 62.12 219 GLN A N 1
ATOM 1729 C CA . GLN A 1 219 ? 19.440 13.419 -10.136 1.00 62.12 219 GLN A CA 1
ATOM 1730 C C . GLN A 1 219 ? 19.519 14.431 -8.997 1.00 62.12 219 GLN A C 1
ATOM 1732 O O . GLN A 1 219 ? 18.801 15.453 -9.075 1.00 62.12 219 GLN A O 1
#

Secondary structure (DSSP, 8-state):
-HHHHHHHHHHHHHHTT--HHHHHHHHHHHHHHHHHHHTT---------SS-EEEEEE-S-SSTTT--EEEEETTSEEEEE-TTS-EEEEEE-SS-EEEEEE-TTSSEEEEEETTS-EEEEETTS-EEEEE-STT--EEEEEE-TTSSEEEEEETTSEEEEEETTT--EEEEEE----TT-----EEEEEE-TTSSEEEEEETTS-EEEEETTT-PBP-

Radius of gyration: 23.32 Å; chains: 1; bounding box: 43×46×70 Å

Foldseek 3Di:
DVVLVVLVVVLVVDVVPDDDVVNVVSVVVNVVVVCVVVVVPDPQADQDDPADWQDKDWQQDPDLQPIWMWIWFQNQWIWIGRPRHHTQDIAGGPGGFQEKEAALVNQKMWTFFPNQWIWIAGNNRHTDDTAHDPSFGWRYKDAFNVNQKIWTWTQQQKIWMAGPPPRDTQDIAGPDAPPVRDGKTWPDWDADNVRQKIWTQMPVRDIWMAGPNPSDTDD

Sequence (219 aa):
MLNTIKTGQRFLEVKRRSVSSEIDRLQDEIEIALKYTTSNVLEQNRFRHDNTMLSVQFSPELNPQEQRIATGSADGKARIWQPNGKLDQILQHQDDVNDIAFSPDAQKMATASQDRTLKLWTRDGRPIRTLKHNNYSFRKVTFSPDSQLVAAATDVHLIAIWRVSDGQLMKTVSGGTDEQGLKHFFWGLEFSPDGTAIAASSTDKTVKIWDVTTGSAVQ

pLDDT: mean 88.84, std 13.82, range [44.66, 98.88]